Protein AF-A0A1R3KL26-F1 (afdb_monomer_lite)

Structure (mmCIF, N/CA/C/O backbone):
data_AF-A0A1R3KL26-F1
#
_entry.id   AF-A0A1R3KL26-F1
#
loop_
_atom_site.group_PDB
_atom_site.id
_atom_site.type_symbol
_atom_site.label_atom_id
_atom_site.label_alt_id
_atom_site.label_comp_id
_atom_site.label_asym_id
_atom_site.label_entity_id
_atom_site.label_seq_id
_atom_site.pdbx_PDB_ins_code
_atom_site.Cartn_x
_atom_site.Cartn_y
_atom_site.Cartn_z
_atom_site.occupancy
_atom_site.B_iso_or_equiv
_atom_site.auth_seq_id
_atom_site.auth_comp_id
_atom_site.auth_asym_id
_atom_site.auth_atom_id
_atom_site.pdbx_PDB_model_num
ATOM 1 N N . MET A 1 1 ? 1.449 -3.824 86.400 1.00 36.69 1 MET A N 1
ATOM 2 C CA . MET A 1 1 ? 0.111 -4.454 86.351 1.00 36.69 1 MET A CA 1
ATOM 3 C C . MET A 1 1 ? -0.571 -4.017 85.061 1.00 36.69 1 MET A C 1
ATOM 5 O O . MET A 1 1 ? -0.574 -2.822 84.817 1.00 36.69 1 MET A O 1
ATOM 9 N N . SER A 1 2 ? -1.004 -5.006 84.262 1.00 35.50 2 SER A N 1
ATOM 10 C CA . SER A 1 2 ? -1.968 -5.050 83.129 1.00 35.50 2 SER A CA 1
ATOM 11 C C . SER A 1 2 ? -2.213 -3.788 82.277 1.00 35.50 2 SER A C 1
ATOM 13 O O . SER A 1 2 ? -2.574 -2.755 82.816 1.00 35.50 2 SER A O 1
ATOM 15 N N . SER A 1 3 ? -1.964 -3.771 80.957 1.00 36.00 3 SER A N 1
ATOM 16 C CA . SER A 1 3 ? -2.607 -4.491 79.820 1.00 36.00 3 SER A CA 1
ATOM 17 C C . SER A 1 3 ? -3.996 -3.959 79.420 1.00 36.00 3 SER A C 1
ATOM 19 O O . SER A 1 3 ? -4.916 -4.082 80.222 1.00 36.00 3 SER A O 1
ATOM 21 N N . SER A 1 4 ? -4.123 -3.413 78.193 1.00 34.94 4 SER A N 1
ATOM 22 C CA . SER A 1 4 ? -5.159 -3.683 77.152 1.00 34.94 4 SER A CA 1
ATOM 23 C C . SER A 1 4 ? -5.035 -2.622 76.024 1.00 34.94 4 SER A C 1
ATOM 25 O O . SER A 1 4 ? -5.089 -1.435 76.322 1.00 34.94 4 SER A O 1
ATOM 27 N N . HIS A 1 5 ? -4.574 -2.925 74.802 1.00 36.50 5 HIS A N 1
ATOM 28 C CA . HIS A 1 5 ? -5.259 -3.516 73.629 1.00 36.50 5 HIS A CA 1
ATOM 29 C C . HIS A 1 5 ? -6.211 -2.556 72.873 1.00 36.50 5 HIS A C 1
ATOM 31 O O . HIS A 1 5 ? -7.205 -2.100 73.431 1.00 36.50 5 HIS A O 1
ATOM 37 N N . GLY A 1 6 ? -5.905 -2.291 71.591 1.00 32.09 6 GLY A N 1
ATOM 38 C CA . GLY A 1 6 ? -6.728 -1.527 70.639 1.00 32.09 6 GLY A CA 1
ATOM 39 C C . GLY A 1 6 ? -5.970 -1.180 69.344 1.00 32.09 6 GLY A C 1
ATOM 40 O O . GLY A 1 6 ? -5.134 -0.283 69.349 1.00 32.09 6 GLY A O 1
ATOM 41 N N . ASP A 1 7 ? -6.251 -1.934 68.279 1.00 38.25 7 ASP A N 1
ATOM 42 C CA . ASP A 1 7 ? -5.682 -1.929 66.914 1.00 38.25 7 ASP A CA 1
ATOM 43 C C . ASP A 1 7 ? -6.032 -0.692 66.031 1.00 38.25 7 ASP A C 1
ATOM 45 O O . ASP A 1 7 ? -6.830 0.151 66.446 1.00 38.25 7 ASP A O 1
ATOM 49 N N . PRO A 1 8 ? -5.446 -0.553 64.813 1.00 39.62 8 PRO A N 1
ATOM 50 C CA . PRO A 1 8 ? -5.468 0.670 64.002 1.00 39.62 8 PRO A CA 1
ATOM 51 C C . PRO A 1 8 ? -6.640 0.745 63.003 1.00 39.62 8 PRO A C 1
ATOM 53 O O . PRO A 1 8 ? -6.952 -0.227 62.320 1.00 39.62 8 PRO A O 1
ATOM 56 N N . GLU A 1 9 ? -7.224 1.933 62.809 1.00 35.47 9 GLU A N 1
ATOM 57 C CA . GLU A 1 9 ? -8.129 2.202 61.679 1.00 35.47 9 GLU A CA 1
ATOM 58 C C . GLU A 1 9 ? -7.349 2.680 60.441 1.00 35.47 9 GLU A C 1
ATOM 60 O O . GLU A 1 9 ? -6.893 3.823 60.354 1.00 35.47 9 GLU A O 1
ATOM 65 N N . GLN A 1 10 ? -7.215 1.796 59.446 1.00 35.34 10 GLN A N 1
ATOM 66 C CA . GLN A 1 10 ? -6.838 2.165 58.082 1.00 35.34 10 GLN A CA 1
ATOM 67 C C . GLN A 1 10 ? -8.027 2.809 57.357 1.00 35.34 10 GLN A C 1
ATOM 69 O O . GLN A 1 10 ? -8.985 2.140 56.974 1.00 35.34 10 GLN A O 1
ATOM 74 N N . GLY A 1 11 ? -7.920 4.112 57.092 1.00 33.53 11 GLY A N 1
ATOM 75 C CA . GLY A 1 11 ? -8.817 4.844 56.202 1.00 33.53 11 GLY A CA 1
ATOM 76 C C . GLY A 1 11 ? -8.717 4.342 54.759 1.00 33.53 11 GLY A C 1
ATOM 77 O O . GLY A 1 11 ? -7.722 4.547 54.062 1.00 33.53 11 GLY A O 1
ATOM 78 N N . GLN A 1 12 ? -9.780 3.683 54.312 1.00 34.38 12 GLN A N 1
ATOM 79 C CA . GLN A 1 12 ? -9.939 3.079 52.998 1.00 34.38 12 GLN A CA 1
ATOM 80 C C . GLN A 1 12 ? -10.061 4.146 51.897 1.00 34.38 12 GLN A C 1
ATOM 82 O O . GLN A 1 12 ? -11.119 4.731 51.659 1.00 34.38 12 GLN A O 1
ATOM 87 N N . GLY A 1 13 ? -8.954 4.386 51.190 1.00 34.81 13 GLY A N 1
ATOM 88 C CA . GLY A 1 13 ? -8.908 5.202 49.980 1.00 34.81 13 GLY A CA 1
ATOM 89 C C . GLY A 1 13 ? -9.760 4.592 48.866 1.00 34.81 13 GLY A C 1
ATOM 90 O O . GLY A 1 13 ? -9.362 3.638 48.195 1.00 34.81 13 GLY A O 1
ATOM 91 N N . ARG A 1 14 ? -10.944 5.166 48.649 1.00 35.56 14 ARG A N 1
ATOM 92 C CA . ARG A 1 14 ? -11.833 4.866 47.524 1.00 35.56 14 ARG A CA 1
ATOM 93 C C . ARG A 1 14 ? -11.127 5.227 46.211 1.00 35.56 14 ARG A C 1
ATOM 95 O O . ARG A 1 14 ? -11.109 6.391 45.822 1.00 35.56 14 ARG A O 1
ATOM 102 N N . ARG A 1 15 ? -10.548 4.242 45.511 1.00 41.47 15 ARG A N 1
ATOM 103 C CA . ARG A 1 15 ? -10.104 4.419 44.117 1.00 41.47 15 ARG A CA 1
ATOM 104 C C . ARG A 1 15 ? -11.334 4.659 43.248 1.00 41.47 15 ARG A C 1
ATOM 106 O O . ARG A 1 15 ? -12.034 3.726 42.866 1.00 41.47 15 ARG A O 1
ATOM 113 N N . THR A 1 16 ? -11.599 5.920 42.947 1.00 40.28 16 THR A N 1
ATOM 114 C CA . THR A 1 16 ? -12.459 6.302 41.832 1.00 40.28 16 THR A CA 1
ATOM 115 C C . THR A 1 16 ? -11.840 5.784 40.526 1.00 40.28 16 THR A C 1
ATOM 117 O O . THR A 1 16 ? -10.613 5.798 40.378 1.00 40.28 16 THR A O 1
ATOM 120 N N . PRO A 1 17 ? -12.648 5.291 39.570 1.00 43.50 17 PRO A N 1
ATOM 121 C CA . PRO A 1 17 ? -12.138 4.896 38.267 1.00 43.50 17 PRO A CA 1
ATOM 122 C C . PRO A 1 17 ? -11.522 6.133 37.613 1.00 43.50 17 PRO A C 1
ATOM 124 O O . PRO A 1 17 ? -12.161 7.181 37.494 1.00 43.50 17 PRO A O 1
ATOM 127 N N . LYS A 1 18 ? -10.242 6.021 37.254 1.00 41.16 18 LYS A N 1
ATOM 128 C CA . LYS A 1 18 ? -9.447 7.069 36.616 1.00 41.16 18 LYS A CA 1
ATOM 129 C C . LYS A 1 18 ? -10.148 7.450 35.306 1.00 41.16 18 LYS A C 1
ATOM 131 O O . LYS A 1 18 ? -10.035 6.725 34.323 1.00 41.16 18 LYS A O 1
ATOM 136 N N . LYS A 1 19 ? -10.922 8.545 35.305 1.00 50.56 19 LYS A N 1
ATOM 137 C CA . LYS A 1 19 ? -11.484 9.124 34.079 1.00 50.56 19 LYS A CA 1
ATOM 138 C C . LYS A 1 19 ? -10.297 9.435 33.172 1.00 50.56 19 LYS A C 1
ATOM 140 O O . LYS A 1 19 ? -9.462 10.262 33.532 1.00 50.56 19 LYS A O 1
ATOM 145 N N . ILE A 1 20 ? -10.179 8.722 32.055 1.00 58.53 20 ILE A N 1
ATOM 146 C CA . ILE A 1 20 ? -9.216 9.057 31.004 1.00 58.53 20 ILE A CA 1
ATOM 147 C C . ILE A 1 20 ? -9.524 10.518 30.634 1.00 58.53 20 ILE A C 1
ATOM 149 O O . ILE A 1 20 ? -10.681 10.795 30.304 1.00 58.53 20 ILE A O 1
ATOM 153 N N . PRO A 1 21 ? -8.579 11.467 30.780 1.00 63.16 21 PRO A N 1
ATOM 154 C CA . PRO A 1 21 ? -8.862 12.873 30.527 1.00 63.16 21 PRO A CA 1
ATOM 155 C C . PRO A 1 21 ? -9.357 13.019 29.088 1.00 63.16 21 PRO A C 1
ATOM 157 O O . PRO A 1 21 ? -8.728 12.513 28.160 1.00 63.16 21 PRO A O 1
ATOM 160 N N . LEU A 1 22 ? -10.507 13.666 28.905 1.00 58.78 22 LEU A N 1
ATOM 161 C CA . LEU A 1 22 ? -11.143 13.869 27.600 1.00 58.78 22 LEU A CA 1
ATOM 162 C C . LEU A 1 22 ? -10.178 14.535 26.594 1.00 58.78 22 LEU A C 1
ATOM 164 O O . LEU A 1 22 ? -10.216 14.230 25.402 1.00 58.78 22 LEU A O 1
ATOM 168 N N . ASP A 1 23 ? -9.247 15.349 27.101 1.00 60.41 23 ASP A N 1
ATOM 169 C CA . ASP A 1 23 ? -8.149 15.956 26.345 1.00 60.41 23 ASP A CA 1
ATOM 170 C C . ASP A 1 23 ? -7.165 14.921 25.782 1.00 60.41 23 ASP A C 1
ATOM 172 O O . ASP A 1 23 ? -6.791 15.005 24.616 1.00 60.41 23 ASP A O 1
ATOM 176 N N . SER A 1 24 ? -6.830 13.870 26.536 1.00 68.62 24 SER A N 1
ATOM 177 C CA . SER A 1 24 ? -5.959 12.787 26.058 1.00 68.62 24 SER A CA 1
ATOM 178 C C . SER A 1 24 ? -6.609 11.983 24.927 1.00 68.62 24 SER A C 1
ATOM 180 O O . SER A 1 24 ? -5.930 11.566 23.993 1.00 68.62 24 SER A O 1
ATOM 182 N N . ILE A 1 25 ? -7.933 11.783 24.964 1.00 70.31 25 ILE A N 1
ATOM 183 C CA . ILE A 1 25 ? -8.669 11.108 23.879 1.00 70.31 25 ILE A CA 1
ATOM 184 C C . ILE A 1 25 ? -8.703 11.993 22.633 1.00 70.31 25 ILE A C 1
ATOM 186 O O . ILE A 1 25 ? -8.478 11.501 21.528 1.00 70.31 25 ILE A O 1
ATOM 190 N N . LYS A 1 26 ? -8.944 13.296 22.804 1.00 66.69 26 LYS A N 1
ATOM 191 C CA . LYS A 1 26 ? -8.949 14.278 21.717 1.00 66.69 26 LYS A CA 1
ATOM 192 C C . LYS A 1 26 ? -7.581 14.372 21.031 1.00 66.69 26 LYS A C 1
ATOM 194 O O . LYS A 1 26 ? -7.530 14.331 19.804 1.00 66.69 26 LYS A O 1
ATOM 199 N N . GLU A 1 27 ? -6.491 14.393 21.795 1.00 74.25 27 GLU A N 1
ATOM 200 C CA . GLU A 1 27 ? -5.117 14.390 21.274 1.00 74.25 27 GLU A CA 1
ATOM 201 C C . GLU A 1 27 ? -4.782 13.105 20.507 1.00 74.25 27 GLU A C 1
ATOM 203 O O . GLU A 1 27 ? -4.244 13.165 19.401 1.00 74.25 27 GLU A O 1
ATOM 208 N N . ILE A 1 28 ? -5.154 11.934 21.036 1.00 70.38 28 ILE A N 1
ATOM 209 C CA . ILE A 1 28 ? -4.998 10.653 20.327 1.00 70.38 28 ILE A CA 1
ATOM 210 C C . ILE A 1 28 ? -5.819 10.660 19.029 1.00 70.38 28 ILE A C 1
ATOM 212 O O . ILE A 1 28 ? -5.364 10.180 17.986 1.00 70.38 28 ILE A O 1
ATOM 216 N N . TYR A 1 29 ? -7.030 11.222 19.070 1.00 63.38 29 TYR A N 1
ATOM 217 C CA . TYR A 1 29 ? -7.911 11.287 17.913 1.00 63.38 29 TYR A CA 1
ATOM 218 C C . TYR A 1 29 ? -7.343 12.189 16.817 1.00 63.38 29 TYR A C 1
ATOM 220 O O . TYR A 1 29 ? -7.331 11.755 15.663 1.00 63.38 29 TYR A O 1
ATOM 228 N N . GLN A 1 30 ? -6.841 13.375 17.181 1.00 68.44 30 GLN A N 1
ATOM 229 C CA . GLN A 1 30 ? -6.178 14.322 16.280 1.00 68.44 30 GLN A CA 1
ATOM 230 C C . GLN A 1 30 ? -4.905 13.726 15.689 1.00 68.44 30 GLN A C 1
ATOM 232 O O . GLN A 1 30 ? -4.785 13.672 14.471 1.00 68.44 30 GLN A O 1
ATOM 237 N N . LYS A 1 31 ? -4.032 13.144 16.516 1.00 75.88 31 LYS A N 1
ATOM 238 C CA . LYS A 1 31 ? -2.776 12.546 16.049 1.00 75.88 31 LYS A CA 1
ATOM 239 C C . LYS A 1 31 ? -2.994 11.433 15.025 1.00 75.88 31 LYS A C 1
ATOM 241 O O . LYS A 1 31 ? -2.300 11.371 14.018 1.00 75.88 31 LYS A O 1
ATOM 246 N N . ALA A 1 32 ? -3.990 10.578 15.242 1.00 63.50 32 ALA A N 1
ATOM 247 C CA . ALA A 1 32 ? -4.340 9.539 14.276 1.00 63.50 32 ALA A CA 1
ATOM 248 C C . ALA A 1 32 ? -5.108 10.073 13.047 1.00 63.50 32 ALA A C 1
ATOM 250 O O . ALA A 1 32 ? -5.189 9.381 12.037 1.00 63.50 32 ALA A O 1
ATOM 251 N N . LEU A 1 33 ? -5.719 11.261 13.120 1.00 59.53 33 LEU A N 1
ATOM 252 C CA . LEU A 1 33 ? -6.315 11.923 11.955 1.00 59.53 33 LEU A CA 1
ATOM 253 C C . LEU A 1 33 ? -5.223 12.559 11.080 1.00 59.53 33 LEU A C 1
ATOM 255 O O . LEU A 1 33 ? -5.259 12.398 9.862 1.00 59.53 33 LEU A O 1
ATOM 259 N N . ASP A 1 34 ? -4.249 13.215 11.711 1.00 70.75 34 ASP A N 1
ATOM 260 C CA . ASP A 1 34 ? -3.099 13.844 11.059 1.00 70.75 34 ASP A CA 1
ATOM 261 C C . ASP A 1 34 ? -2.236 12.810 10.336 1.00 70.75 34 ASP A C 1
ATOM 263 O O . ASP A 1 34 ? -1.912 12.992 9.163 1.00 70.75 34 ASP A O 1
ATOM 267 N N . ASP A 1 35 ? -1.952 11.677 10.985 1.00 72.44 35 ASP A N 1
ATOM 268 C CA . ASP A 1 35 ? -1.193 10.579 10.376 1.00 72.44 35 ASP A CA 1
ATOM 269 C C . ASP A 1 35 ? -1.896 10.040 9.116 1.00 72.44 35 ASP A C 1
ATOM 271 O O . ASP A 1 35 ? -1.283 9.808 8.075 1.00 72.44 35 ASP A O 1
ATOM 275 N N . LEU A 1 36 ? -3.228 9.961 9.149 1.00 64.25 36 LEU A N 1
ATOM 276 C CA . LEU A 1 36 ? -4.018 9.494 8.017 1.00 64.25 36 LEU A CA 1
ATOM 277 C C . LEU A 1 36 ? -4.093 10.507 6.865 1.00 64.25 36 LEU A C 1
ATOM 279 O O . LEU A 1 36 ? -4.073 10.122 5.694 1.00 64.25 36 LEU A O 1
ATOM 283 N N . VAL A 1 37 ? -4.225 11.803 7.160 1.00 66.56 37 VAL A N 1
ATOM 284 C CA . VAL A 1 37 ? -4.210 12.863 6.134 1.00 66.56 37 VAL A CA 1
ATOM 285 C C . VAL A 1 37 ? -2.831 12.946 5.476 1.00 66.56 37 VAL A C 1
ATOM 287 O O . VAL A 1 37 ? -2.748 13.096 4.254 1.00 66.56 37 VAL A O 1
ATOM 290 N N . ASN A 1 38 ? -1.768 12.752 6.255 1.00 75.19 38 ASN A N 1
ATOM 291 C CA . ASN A 1 38 ? -0.395 12.713 5.772 1.00 75.19 38 ASN A CA 1
ATOM 292 C C . ASN A 1 38 ? -0.152 11.538 4.806 1.00 75.19 38 ASN A C 1
ATOM 294 O O . ASN A 1 38 ? 0.345 11.747 3.701 1.00 75.19 38 ASN A O 1
ATOM 298 N N . VAL A 1 39 ? -0.590 10.320 5.151 1.00 71.94 39 VAL A N 1
ATOM 299 C CA . VAL A 1 39 ? -0.424 9.137 4.281 1.00 71.94 39 VAL A CA 1
ATOM 300 C C . VAL A 1 39 ? -1.221 9.262 2.979 1.00 71.94 39 VAL A C 1
ATOM 302 O O . VAL A 1 39 ? -0.698 8.959 1.909 1.00 71.94 39 VAL A O 1
ATOM 305 N N . ASN A 1 40 ? -2.457 9.772 3.028 1.00 74.56 40 ASN A N 1
ATOM 306 C CA . ASN A 1 40 ? -3.261 9.980 1.815 1.00 74.56 40 ASN A CA 1
ATOM 307 C C . ASN A 1 40 ? -2.647 11.023 0.873 1.00 74.56 40 ASN A C 1
ATOM 309 O O . ASN A 1 40 ? -2.688 10.865 -0.348 1.00 74.56 40 ASN A O 1
ATOM 313 N N . SER A 1 41 ? -2.062 12.080 1.435 1.00 81.31 41 SER A N 1
ATOM 314 C CA . SER A 1 41 ? -1.417 13.141 0.658 1.00 81.31 41 SER A CA 1
ATOM 315 C C . SER A 1 41 ? -0.106 12.664 0.035 1.00 81.31 41 SER A C 1
ATOM 317 O O . SER A 1 41 ? 0.123 12.906 -1.147 1.00 81.31 41 SER A O 1
ATOM 319 N N . LEU A 1 42 ? 0.717 11.920 0.787 1.00 81.88 42 LEU A N 1
ATOM 320 C CA . LEU A 1 42 ? 1.943 11.296 0.276 1.00 81.88 42 LEU A CA 1
ATOM 321 C C . LEU A 1 42 ? 1.642 10.352 -0.884 1.00 81.88 42 LEU A C 1
ATOM 323 O O . LEU A 1 42 ? 2.334 10.340 -1.897 1.00 81.88 42 LEU A O 1
ATOM 327 N N . PHE A 1 43 ? 0.588 9.565 -0.735 1.00 79.56 43 PHE A N 1
ATOM 328 C CA . PHE A 1 43 ? 0.214 8.600 -1.738 1.00 79.56 43 PHE A CA 1
ATOM 329 C C . PHE A 1 43 ? -0.396 9.276 -2.989 1.00 79.56 43 PHE A C 1
ATOM 331 O O . PHE A 1 43 ? -0.074 8.903 -4.113 1.00 79.56 43 PHE A O 1
ATOM 338 N N . THR A 1 44 ? -1.157 10.364 -2.823 1.00 81.38 44 THR A N 1
ATOM 339 C CA . THR A 1 44 ? -1.581 11.226 -3.945 1.00 81.38 44 THR A CA 1
ATOM 340 C C . THR A 1 44 ? -0.380 11.852 -4.664 1.00 81.38 44 THR A C 1
ATOM 342 O O . THR A 1 44 ? -0.345 11.900 -5.890 1.00 81.38 44 THR A O 1
ATOM 345 N N . LEU A 1 45 ? 0.629 12.310 -3.918 1.00 85.31 45 LEU A N 1
ATOM 346 C CA . LEU A 1 45 ? 1.869 12.836 -4.487 1.00 85.31 45 LEU A CA 1
ATOM 347 C C . LEU A 1 45 ? 2.607 11.764 -5.294 1.00 85.31 45 LEU A C 1
ATOM 349 O O . LEU A 1 45 ? 3.040 12.050 -6.406 1.00 85.31 45 LEU A O 1
ATOM 353 N N . ALA A 1 46 ? 2.718 10.545 -4.758 1.00 83.31 46 ALA A N 1
ATOM 354 C CA . ALA A 1 46 ? 3.322 9.421 -5.465 1.00 83.31 46 ALA A CA 1
ATOM 355 C C . ALA A 1 46 ? 2.627 9.184 -6.812 1.00 83.31 46 ALA A C 1
ATOM 357 O O . ALA A 1 46 ? 3.329 9.102 -7.812 1.00 83.31 46 ALA A O 1
ATOM 358 N N . VAL A 1 47 ? 1.285 9.229 -6.839 1.00 85.44 47 VAL A N 1
ATOM 359 C CA . VAL A 1 47 ? 0.479 9.131 -8.069 1.00 85.44 47 VAL A CA 1
ATOM 360 C C . VAL A 1 47 ? 0.847 10.198 -9.098 1.00 85.44 47 VAL A C 1
ATOM 362 O O . VAL A 1 47 ? 1.057 9.920 -10.273 1.00 85.44 47 VAL A O 1
ATOM 365 N N . PHE A 1 48 ? 0.922 11.462 -8.684 1.00 85.19 48 PHE A N 1
ATOM 366 C CA . PHE A 1 48 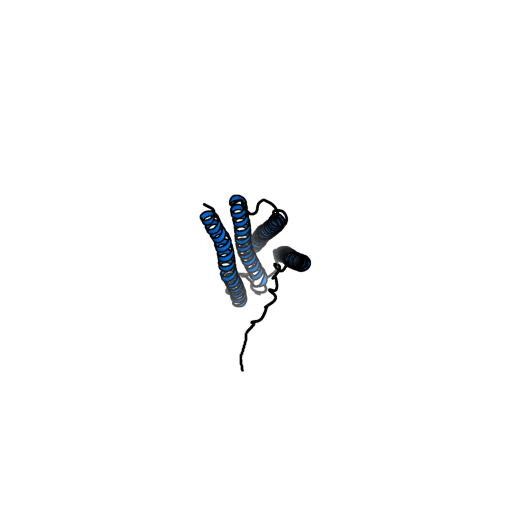? 1.291 12.530 -9.615 1.00 85.19 48 PHE A CA 1
ATOM 367 C C . PHE A 1 48 ? 2.725 12.381 -10.126 1.00 85.19 48 PHE A C 1
ATOM 369 O O . PHE A 1 48 ? 3.001 12.681 -11.291 1.00 85.19 48 PHE A O 1
ATOM 376 N N . VAL A 1 49 ? 3.630 11.905 -9.271 1.00 85.69 49 VAL A N 1
ATOM 377 C CA . VAL A 1 49 ? 5.017 11.644 -9.647 1.00 85.69 49 VAL A CA 1
ATOM 378 C C . VAL A 1 49 ? 5.100 10.495 -10.654 1.00 85.69 49 VAL A C 1
ATOM 380 O O . VAL A 1 49 ? 5.726 10.698 -11.693 1.00 85.69 49 VAL A O 1
ATOM 383 N N . GLY A 1 50 ? 4.460 9.341 -10.451 1.00 80.56 50 GLY A N 1
ATOM 384 C CA . GLY A 1 50 ? 4.523 8.249 -11.431 1.00 80.56 50 GLY A CA 1
ATOM 385 C C . GLY A 1 50 ? 3.831 8.596 -12.750 1.00 80.56 50 GLY A C 1
ATOM 386 O O . GLY A 1 50 ? 4.414 8.358 -13.810 1.00 80.56 50 GLY A O 1
ATOM 387 N N . LEU A 1 51 ? 2.710 9.329 -12.724 1.00 84.06 51 LEU A N 1
ATOM 388 C CA . LEU A 1 51 ? 2.079 9.853 -13.943 1.00 84.06 51 LEU A CA 1
ATOM 389 C C . LEU A 1 51 ? 3.014 10.795 -14.717 1.00 84.06 51 LEU A C 1
ATOM 391 O O . LEU A 1 51 ? 3.047 10.766 -15.948 1.00 84.06 51 LEU A O 1
ATOM 395 N N . SER A 1 52 ? 3.808 11.614 -14.017 1.00 85.19 52 SER A N 1
ATOM 396 C CA . SER A 1 52 ? 4.804 12.485 -14.655 1.00 85.19 52 SER A CA 1
ATOM 397 C C . SER A 1 52 ? 5.964 11.705 -15.291 1.00 85.19 52 SER A C 1
ATOM 399 O O . SER A 1 52 ? 6.557 12.168 -16.269 1.00 85.19 52 SER A O 1
ATOM 401 N N . LEU A 1 53 ? 6.257 10.509 -14.766 1.00 80.75 53 LEU A N 1
ATOM 402 C CA . LEU A 1 53 ? 7.315 9.609 -15.227 1.00 80.75 53 LEU A CA 1
ATOM 403 C C . LEU A 1 53 ? 6.860 8.676 -16.358 1.00 80.75 53 LEU A C 1
ATOM 405 O O . LEU A 1 53 ? 7.709 8.161 -17.080 1.00 80.75 53 LEU A O 1
ATOM 409 N N . ALA A 1 54 ? 5.553 8.524 -16.592 1.00 77.19 54 ALA A N 1
ATOM 410 C CA . ALA A 1 54 ? 4.978 7.743 -17.694 1.00 77.19 54 ALA A CA 1
ATOM 411 C C . ALA A 1 54 ? 5.190 8.363 -19.099 1.00 77.19 54 ALA A C 1
ATOM 413 O O . ALA A 1 54 ? 4.550 7.958 -20.075 1.00 77.19 54 ALA A O 1
ATOM 414 N N . ARG A 1 55 ? 6.071 9.366 -19.230 1.00 68.56 55 ARG A N 1
ATOM 415 C CA . ARG A 1 55 ? 6.334 10.068 -20.489 1.00 68.56 55 ARG A CA 1
ATOM 416 C C . ARG A 1 55 ? 7.004 9.124 -21.491 1.00 68.56 55 ARG A C 1
ATOM 418 O O . ARG A 1 55 ? 8.067 8.567 -21.244 1.00 68.56 55 ARG A O 1
ATOM 425 N N . THR A 1 56 ? 6.364 8.947 -22.640 1.00 58.88 56 THR A N 1
ATOM 426 C CA . THR A 1 56 ? 6.840 8.046 -23.695 1.00 58.88 56 THR A CA 1
ATOM 427 C C . THR A 1 56 ? 7.983 8.692 -24.485 1.00 58.88 56 THR A C 1
ATOM 429 O O . THR A 1 56 ? 7.879 9.858 -24.860 1.00 58.88 56 THR A O 1
ATOM 432 N N . GLY A 1 57 ? 9.049 7.936 -24.774 1.00 58.53 57 GLY A N 1
ATOM 433 C CA . GLY A 1 57 ? 10.123 8.354 -25.689 1.00 58.53 57 GLY A CA 1
ATOM 434 C C . GLY A 1 57 ? 11.369 8.980 -25.048 1.00 58.53 57 GLY A C 1
ATOM 435 O O . GLY A 1 57 ? 12.226 9.470 -25.781 1.00 58.53 57 GLY A O 1
ATOM 436 N N . GLU A 1 58 ? 11.504 8.967 -23.718 1.00 59.62 58 GLU A N 1
ATOM 437 C CA . GLU A 1 58 ? 12.798 9.246 -23.078 1.00 59.62 58 GLU A CA 1
ATOM 438 C C . GLU A 1 58 ? 13.718 8.022 -23.191 1.00 59.62 58 GLU A C 1
ATOM 440 O O . GLU A 1 58 ? 13.273 6.895 -22.975 1.00 59.62 58 GLU A O 1
ATOM 445 N N . ARG A 1 59 ? 14.995 8.245 -23.538 1.00 61.22 59 ARG A N 1
ATOM 446 C CA . ARG A 1 59 ? 16.007 7.178 -23.553 1.00 61.22 59 ARG A CA 1
ATOM 447 C C . ARG A 1 59 ? 16.273 6.704 -22.130 1.00 61.22 59 ARG A C 1
ATOM 449 O O . ARG A 1 59 ? 16.391 7.529 -21.219 1.00 61.22 59 ARG A O 1
ATOM 456 N N . SER A 1 60 ? 16.407 5.396 -21.962 1.00 64.69 60 SER A N 1
ATOM 457 C CA . SER A 1 60 ? 16.855 4.806 -20.708 1.00 64.69 60 SER A CA 1
ATOM 458 C C . SER A 1 60 ? 18.282 5.261 -20.365 1.00 64.69 60 SER A C 1
ATOM 460 O O . SER A 1 60 ? 19.059 5.650 -21.240 1.00 64.69 60 SER A O 1
ATOM 462 N N . LEU A 1 61 ? 18.654 5.195 -19.082 1.00 60.81 61 LEU A N 1
ATOM 463 C CA . LEU A 1 61 ? 20.045 5.362 -18.638 1.00 60.81 61 LEU A CA 1
ATOM 464 C C . LEU A 1 61 ? 20.989 4.294 -19.230 1.00 60.81 61 LEU A C 1
ATOM 466 O O . LEU A 1 61 ? 22.207 4.482 -19.231 1.00 60.81 61 LEU A O 1
ATOM 470 N N . GLU A 1 62 ? 20.444 3.196 -19.755 1.00 58.34 62 GLU A N 1
ATOM 471 C CA . GLU A 1 62 ? 21.174 2.233 -20.574 1.00 58.34 62 GLU A CA 1
ATOM 472 C C . GLU A 1 62 ? 21.421 2.836 -21.972 1.00 58.34 62 GLU A C 1
ATOM 474 O O . GLU A 1 62 ? 20.492 3.022 -22.751 1.00 58.34 62 GLU A O 1
ATOM 479 N N . ASN A 1 63 ? 22.681 3.121 -22.332 1.00 61.78 63 ASN A N 1
ATOM 480 C CA . ASN A 1 63 ? 23.078 3.744 -23.616 1.00 61.78 63 ASN A CA 1
ATOM 481 C C . ASN A 1 63 ? 22.830 2.850 -24.863 1.00 61.78 63 ASN A C 1
ATOM 483 O O . ASN A 1 63 ? 23.424 3.057 -25.922 1.00 61.78 63 ASN A O 1
ATOM 487 N N . ARG A 1 64 ? 21.996 1.813 -24.735 1.00 64.19 64 ARG A N 1
ATOM 488 C CA . ARG A 1 64 ? 21.649 0.847 -25.775 1.00 64.19 64 ARG A CA 1
ATOM 489 C C . ARG A 1 64 ? 20.168 0.971 -26.112 1.00 64.19 64 ARG A C 1
ATOM 491 O O . ARG A 1 64 ? 19.311 0.675 -25.288 1.00 64.19 64 ARG A O 1
ATOM 498 N N . THR A 1 65 ? 19.875 1.319 -27.361 1.00 64.06 65 THR A N 1
ATOM 499 C CA . THR A 1 65 ? 18.506 1.482 -27.886 1.00 64.06 65 THR A CA 1
ATOM 500 C C . THR A 1 65 ? 17.662 0.203 -27.840 1.00 64.06 65 THR A C 1
ATOM 502 O O . THR A 1 65 ? 16.441 0.264 -27.888 1.00 64.06 65 THR A O 1
ATOM 505 N N . GLU A 1 66 ? 18.297 -0.967 -27.742 1.00 64.94 66 GLU A N 1
ATOM 506 C CA . GLU A 1 66 ? 17.643 -2.277 -27.573 1.00 64.94 66 GLU A CA 1
ATOM 507 C C . GLU A 1 66 ? 17.048 -2.495 -26.169 1.00 64.94 66 GLU A C 1
ATOM 509 O O . GLU A 1 66 ? 16.239 -3.402 -25.976 1.00 64.94 66 GLU A O 1
ATOM 514 N N . CYS A 1 67 ? 17.415 -1.654 -25.198 1.00 67.94 67 CYS A N 1
ATOM 515 C CA . CYS A 1 67 ? 17.016 -1.788 -23.795 1.00 67.94 67 CYS A CA 1
ATOM 516 C C . CYS A 1 67 ? 16.126 -0.641 -23.302 1.00 67.94 67 CYS A C 1
ATOM 518 O O . CYS A 1 67 ? 15.829 -0.555 -22.105 1.00 67.94 67 CYS A O 1
ATOM 520 N N . ASP A 1 68 ? 15.665 0.200 -24.230 1.00 67.31 68 ASP A N 1
ATOM 521 C CA . ASP A 1 68 ? 14.661 1.219 -23.964 1.00 67.31 68 ASP A CA 1
ATOM 522 C C . ASP A 1 68 ? 13.324 0.570 -23.579 1.00 67.31 68 ASP A C 1
ATOM 524 O O . ASP A 1 68 ? 12.885 -0.436 -24.146 1.00 67.31 68 ASP A O 1
ATOM 528 N N . ALA A 1 69 ? 12.664 1.150 -22.577 1.00 67.75 69 ALA A N 1
ATOM 529 C CA . ALA A 1 69 ? 11.403 0.629 -22.081 1.00 67.75 69 ALA A CA 1
ATOM 530 C C . ALA A 1 69 ? 10.308 0.733 -23.148 1.00 67.75 69 ALA A C 1
ATOM 532 O O . ALA A 1 69 ? 10.020 1.797 -23.700 1.00 67.75 69 ALA A O 1
ATOM 533 N N . THR A 1 70 ? 9.654 -0.397 -23.410 1.00 71.94 70 THR A N 1
ATOM 534 C CA . THR A 1 70 ? 8.529 -0.460 -24.346 1.00 71.94 70 THR A CA 1
ATOM 535 C C . THR A 1 70 ? 7.347 0.361 -23.797 1.00 71.94 70 THR A C 1
ATOM 537 O O . THR A 1 70 ? 7.086 0.319 -22.593 1.00 71.94 70 THR A O 1
ATOM 540 N N . PRO A 1 71 ? 6.547 1.045 -24.641 1.00 76.25 71 PRO A N 1
ATOM 541 C CA . PRO A 1 71 ? 5.372 1.822 -24.211 1.00 76.25 71 PRO A CA 1
ATOM 542 C C . PRO A 1 71 ? 4.310 1.031 -23.421 1.00 76.25 71 PRO A C 1
ATOM 544 O O . PRO A 1 71 ? 3.394 1.625 -22.855 1.00 76.25 71 PRO A O 1
ATOM 547 N N . ILE A 1 72 ? 4.411 -0.301 -23.372 1.00 79.75 72 ILE A N 1
ATOM 548 C CA . ILE A 1 72 ? 3.561 -1.176 -22.555 1.00 79.75 72 ILE A CA 1
ATOM 549 C C . ILE A 1 72 ? 3.756 -0.886 -21.058 1.00 79.75 72 ILE A C 1
ATOM 551 O O . ILE A 1 72 ? 2.762 -0.753 -20.346 1.00 79.75 72 ILE A O 1
ATOM 555 N N . TYR A 1 73 ? 4.998 -0.682 -20.604 1.00 83.50 73 TYR A N 1
ATOM 556 C CA . TYR A 1 73 ? 5.300 -0.399 -19.196 1.00 83.50 73 TYR A CA 1
ATOM 557 C C . TYR A 1 73 ? 4.740 0.952 -18.746 1.00 83.50 73 TYR A C 1
ATOM 559 O O . TYR A 1 73 ? 4.214 1.060 -17.648 1.00 83.50 73 TYR A O 1
ATOM 567 N N . ALA A 1 74 ? 4.749 1.968 -19.616 1.00 83.81 74 ALA A N 1
ATOM 568 C CA . ALA A 1 74 ? 4.140 3.265 -19.312 1.00 83.81 74 ALA A CA 1
ATOM 569 C C . ALA A 1 74 ? 2.611 3.172 -19.146 1.00 83.81 74 ALA A C 1
ATOM 571 O O . ALA A 1 74 ? 2.034 3.836 -18.288 1.00 83.81 74 ALA A O 1
ATOM 572 N N . LYS A 1 75 ? 1.935 2.324 -19.934 1.00 86.50 75 LYS A N 1
ATOM 573 C CA . LYS A 1 75 ? 0.491 2.082 -19.773 1.00 86.50 75 LYS A CA 1
ATOM 574 C C . LYS A 1 75 ? 0.188 1.308 -18.492 1.00 86.50 75 LYS A C 1
ATOM 576 O O . LYS A 1 75 ? -0.758 1.654 -17.789 1.00 86.50 75 LYS A O 1
ATOM 581 N N . GLN A 1 76 ? 0.976 0.273 -18.199 1.00 88.44 76 GLN A N 1
ATOM 582 C CA . GLN A 1 76 ? 0.834 -0.512 -16.972 1.00 88.44 76 GLN A CA 1
ATOM 583 C C . GLN A 1 76 ? 1.096 0.338 -15.731 1.00 88.44 76 GLN A C 1
ATOM 585 O O . GLN A 1 76 ? 0.291 0.285 -14.807 1.00 88.44 76 GLN A O 1
ATOM 590 N N . LEU A 1 77 ? 2.114 1.199 -15.769 1.00 89.75 77 LEU A N 1
ATOM 591 C CA . LEU A 1 77 ? 2.421 2.173 -14.728 1.00 89.75 77 LEU A CA 1
ATOM 592 C C . LEU A 1 77 ? 1.182 2.991 -14.344 1.00 89.75 77 LEU A C 1
ATOM 594 O O . LEU A 1 77 ? 0.758 2.947 -13.194 1.00 89.75 77 LEU A O 1
ATOM 598 N N . VAL A 1 78 ? 0.554 3.654 -15.322 1.00 90.81 78 VAL A N 1
ATOM 599 C CA . VAL A 1 78 ? -0.634 4.499 -15.098 1.00 90.81 78 VAL A CA 1
ATOM 600 C C . VAL A 1 78 ? -1.796 3.694 -14.511 1.00 90.81 78 VAL A C 1
ATOM 602 O O . VAL A 1 78 ? -2.444 4.140 -13.566 1.00 90.81 78 VAL A O 1
ATOM 605 N N . VAL A 1 79 ? -2.076 2.502 -15.049 1.00 92.00 79 VAL A N 1
ATOM 606 C CA . VAL A 1 79 ? -3.181 1.659 -14.560 1.00 92.00 79 VAL A CA 1
ATOM 607 C C . VAL A 1 79 ? -2.918 1.197 -13.128 1.00 92.00 79 VAL A C 1
ATOM 609 O O . VAL A 1 79 ? -3.789 1.340 -12.271 1.00 92.00 79 VAL A O 1
ATOM 612 N N . ASN A 1 80 ? -1.721 0.682 -12.852 1.00 90.75 80 ASN A N 1
ATOM 613 C CA . ASN A 1 80 ? -1.329 0.198 -11.531 1.00 90.75 80 ASN A CA 1
ATOM 614 C C . ASN A 1 80 ? -1.362 1.326 -10.496 1.00 90.75 80 ASN A C 1
ATOM 616 O O . ASN A 1 80 ? -1.838 1.138 -9.379 1.00 90.75 80 ASN A O 1
ATOM 620 N N . GLU A 1 81 ? -0.924 2.517 -10.882 1.00 90.75 81 GLU A N 1
ATOM 621 C CA . GLU A 1 81 ? -0.914 3.700 -10.037 1.00 90.75 81 GLU A CA 1
ATOM 622 C C . GLU A 1 81 ? -2.333 4.172 -9.687 1.00 90.75 81 GLU A C 1
ATOM 624 O O . GLU A 1 81 ? -2.661 4.308 -8.506 1.00 90.75 81 GLU A O 1
ATOM 629 N N . VAL A 1 82 ? -3.228 4.290 -10.673 1.00 92.38 82 VAL A N 1
ATOM 630 C CA . VAL A 1 82 ? -4.641 4.645 -10.441 1.00 92.38 82 VAL A CA 1
ATOM 631 C C . VAL A 1 82 ? -5.361 3.592 -9.589 1.00 92.38 82 VAL A C 1
ATOM 633 O O . VAL A 1 82 ? -6.122 3.944 -8.684 1.00 92.38 82 VAL A O 1
ATOM 636 N N . VAL A 1 83 ? -5.116 2.301 -9.835 1.00 93.06 83 VAL A N 1
ATOM 637 C CA . VAL A 1 83 ? -5.725 1.206 -9.060 1.00 93.06 83 VAL A CA 1
ATOM 638 C C . VAL A 1 83 ? -5.216 1.205 -7.624 1.00 93.06 83 VAL A C 1
ATOM 640 O O . VAL A 1 83 ? -6.027 1.164 -6.697 1.00 93.06 83 VAL A O 1
ATOM 643 N N . SER A 1 84 ? -3.898 1.325 -7.424 1.00 91.88 84 SER A N 1
ATOM 644 C CA . SER A 1 84 ? -3.325 1.474 -6.084 1.00 91.88 84 SER A CA 1
ATOM 645 C C . SER A 1 84 ? -3.976 2.650 -5.358 1.00 91.88 84 SER A C 1
ATOM 647 O O . SER A 1 84 ? -4.257 2.557 -4.161 1.00 91.88 84 SER A O 1
ATOM 649 N N . PHE A 1 85 ? -4.339 3.704 -6.102 1.00 90.12 85 PHE A N 1
ATOM 650 C CA . PHE A 1 85 ? -4.938 4.891 -5.526 1.00 90.12 85 PHE A CA 1
ATOM 651 C C . PHE A 1 85 ? -6.352 4.750 -5.051 1.00 90.12 85 PHE A C 1
ATOM 653 O O . PHE A 1 85 ? -6.656 5.115 -3.912 1.00 90.12 85 PHE A O 1
ATOM 660 N N . ALA A 1 86 ? -7.186 4.120 -5.860 1.00 92.50 86 ALA A N 1
ATOM 661 C CA . ALA A 1 86 ? -8.508 3.730 -5.417 1.00 92.50 86 ALA A CA 1
ATOM 662 C C . ALA A 1 86 ? -8.438 2.839 -4.161 1.00 92.50 86 ALA A C 1
ATOM 664 O O . ALA A 1 86 ? -9.187 3.063 -3.210 1.00 92.50 86 ALA A O 1
ATOM 665 N N . CYS A 1 87 ? -7.510 1.877 -4.114 1.00 92.19 87 CYS A N 1
ATOM 666 C CA . CYS A 1 87 ? -7.347 0.963 -2.983 1.00 92.19 87 CYS A CA 1
ATOM 667 C C . CYS A 1 87 ? -6.937 1.673 -1.680 1.00 92.19 87 CYS A C 1
ATOM 669 O O . CYS A 1 87 ? -7.563 1.454 -0.638 1.00 92.19 87 CYS A O 1
ATOM 671 N N . TYR A 1 88 ? -5.931 2.551 -1.716 1.00 90.44 88 TYR A N 1
ATOM 672 C CA . TYR A 1 88 ? -5.511 3.298 -0.526 1.00 90.44 88 TYR A CA 1
ATOM 673 C C . TYR A 1 88 ? -6.552 4.318 -0.069 1.00 90.44 88 TYR A C 1
ATOM 675 O O . TYR A 1 88 ? -6.803 4.432 1.135 1.00 90.44 88 TYR A O 1
ATOM 683 N N . LEU A 1 89 ? -7.216 5.008 -1.004 1.00 89.81 89 LEU A N 1
ATOM 684 C CA . LEU A 1 89 ? -8.338 5.879 -0.668 1.00 89.81 89 LEU A CA 1
ATOM 685 C C . LEU A 1 89 ? -9.467 5.097 -0.002 1.00 89.81 89 LEU A C 1
ATOM 687 O O . LEU A 1 89 ? -9.977 5.533 1.028 1.00 89.81 89 LEU A O 1
ATOM 691 N N . LEU A 1 90 ? -9.831 3.933 -0.546 1.00 90.56 90 LEU A N 1
ATOM 692 C CA . LEU A 1 90 ? -10.855 3.070 0.034 1.00 90.56 90 LEU A CA 1
ATOM 693 C C . LEU A 1 90 ? -10.479 2.659 1.460 1.00 90.56 90 LEU A C 1
ATOM 695 O O . LEU A 1 90 ? -11.291 2.814 2.371 1.00 90.56 90 LEU A O 1
ATOM 699 N N . SER A 1 91 ? -9.243 2.201 1.678 1.00 90.25 91 SER A N 1
ATOM 700 C CA . SER A 1 91 ? -8.761 1.829 3.010 1.00 90.25 91 SER A CA 1
ATOM 701 C C . SER A 1 91 ? -8.874 2.992 4.006 1.00 90.25 91 SER A C 1
ATOM 703 O O . SER A 1 91 ? -9.433 2.822 5.093 1.00 90.25 91 SER A O 1
ATOM 705 N N . SER A 1 92 ? -8.445 4.193 3.608 1.00 86.56 92 SER A N 1
ATOM 706 C CA . SER A 1 92 ? -8.534 5.405 4.428 1.00 86.56 92 SER A CA 1
ATOM 707 C C . SER A 1 92 ? -9.963 5.857 4.707 1.00 86.56 92 SER A C 1
ATOM 709 O O . SER A 1 92 ? -10.274 6.248 5.832 1.00 86.56 92 SER A O 1
ATOM 711 N N . LEU A 1 93 ? -10.844 5.835 3.706 1.00 88.12 93 LEU A N 1
ATOM 712 C CA . LEU A 1 93 ? -12.244 6.232 3.861 1.00 88.12 93 LEU A CA 1
ATOM 713 C C . LEU A 1 93 ? -12.979 5.274 4.798 1.00 88.12 93 LEU A C 1
ATOM 715 O O . LEU A 1 93 ? -13.678 5.728 5.704 1.00 88.12 93 LEU A O 1
ATOM 719 N N . VAL A 1 94 ? -12.759 3.967 4.641 1.00 87.88 94 VAL A N 1
ATOM 720 C CA . VAL A 1 94 ? -13.331 2.942 5.521 1.00 87.88 94 VAL A CA 1
ATOM 721 C C . VAL A 1 94 ? -12.811 3.104 6.950 1.00 87.88 94 VAL A C 1
ATOM 723 O O . VAL A 1 94 ? -13.609 3.085 7.885 1.00 87.88 94 VAL A O 1
ATOM 726 N N . ALA A 1 95 ? -11.511 3.350 7.141 1.00 83.69 95 ALA A N 1
ATOM 727 C CA . ALA A 1 95 ? -10.939 3.602 8.464 1.00 83.69 95 ALA A CA 1
ATOM 728 C C . ALA A 1 95 ? -11.514 4.869 9.128 1.00 83.69 95 ALA A C 1
ATOM 730 O O . ALA A 1 95 ? -11.856 4.843 10.312 1.00 83.69 95 ALA A O 1
ATOM 731 N N . LYS A 1 96 ? -11.679 5.969 8.376 1.00 82.44 96 LYS A N 1
ATOM 732 C CA . LYS A 1 96 ? -12.308 7.212 8.870 1.00 82.44 96 LYS A CA 1
ATOM 733 C C . LYS A 1 96 ? -13.759 6.987 9.266 1.00 82.44 96 LYS A C 1
ATOM 735 O O . LYS A 1 96 ? -14.146 7.364 10.370 1.00 82.44 96 LYS A O 1
ATOM 740 N N . ALA A 1 97 ? -14.536 6.362 8.384 1.00 82.06 97 ALA A N 1
ATOM 741 C CA . ALA A 1 97 ? -15.935 6.043 8.634 1.00 82.06 97 ALA A CA 1
ATOM 742 C C . ALA A 1 97 ? -16.075 5.170 9.884 1.00 82.06 97 ALA A C 1
ATOM 744 O O . ALA A 1 97 ? -16.890 5.466 10.751 1.00 82.06 97 ALA A O 1
ATOM 745 N N . LEU A 1 98 ? -15.212 4.161 10.032 1.00 79.81 98 LEU A N 1
ATOM 746 C CA . LEU A 1 98 ? -15.186 3.297 11.204 1.00 79.81 98 LEU A CA 1
ATOM 747 C C . LEU A 1 98 ? -14.901 4.069 12.494 1.00 79.81 98 LEU A C 1
ATOM 749 O O . LEU A 1 98 ? -15.565 3.854 13.503 1.00 79.81 98 LEU A O 1
ATOM 753 N N . LYS A 1 99 ? -13.914 4.967 12.469 1.00 72.81 99 LYS A N 1
ATOM 754 C CA . LYS A 1 99 ? -13.525 5.765 13.634 1.00 72.81 99 LYS A CA 1
ATOM 755 C C . LYS A 1 99 ? -14.671 6.680 14.082 1.00 72.81 99 LYS A C 1
ATOM 757 O O . LYS A 1 99 ? -15.005 6.693 15.261 1.00 72.81 99 LYS A O 1
ATOM 762 N N . ILE A 1 100 ? -15.326 7.350 13.131 1.00 78.31 100 ILE A N 1
ATOM 763 C CA . ILE A 1 100 ? -16.510 8.189 13.373 1.00 78.31 100 ILE A CA 1
ATOM 764 C C . ILE A 1 100 ? -17.668 7.350 13.928 1.00 78.31 100 ILE A C 1
ATOM 766 O O . ILE A 1 100 ? -18.255 7.722 14.941 1.00 78.31 100 ILE A O 1
ATOM 770 N N . HIS A 1 101 ? -17.956 6.200 13.312 1.00 71.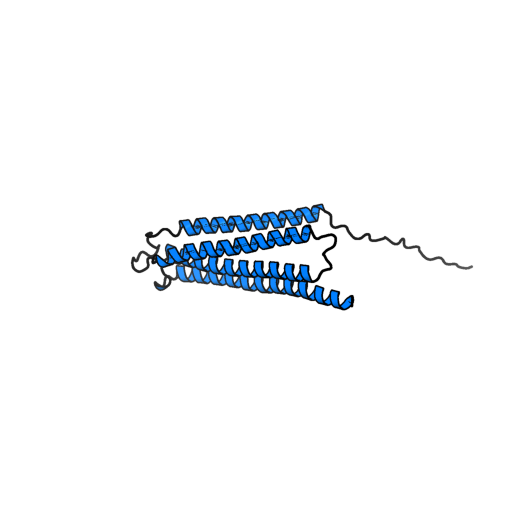06 101 HIS A N 1
ATOM 771 C CA . HIS A 1 101 ? -19.022 5.287 13.741 1.00 71.06 101 HIS A CA 1
ATOM 772 C C . HIS A 1 101 ? -18.824 4.825 15.188 1.00 71.06 101 HIS A C 1
ATOM 774 O O . HIS A 1 101 ? -19.748 4.856 15.994 1.00 71.06 101 HIS A O 1
ATOM 780 N N . VAL A 1 102 ? -17.589 4.473 15.553 1.00 70.06 102 VAL A N 1
ATOM 781 C CA . VAL A 1 102 ? -17.231 4.055 16.917 1.00 70.06 102 VAL A CA 1
ATOM 782 C C . VAL A 1 102 ? -17.337 5.203 17.922 1.00 70.06 102 VAL A C 1
ATOM 784 O O . VAL A 1 102 ? -17.749 4.971 19.056 1.00 70.06 102 VAL A O 1
ATOM 787 N N . THR A 1 103 ? -16.979 6.429 17.534 1.00 71.88 103 THR A N 1
ATOM 788 C CA . THR A 1 103 ? -17.091 7.607 18.406 1.00 71.88 103 THR A CA 1
ATOM 789 C C . THR A 1 103 ? -18.542 8.025 18.644 1.00 71.88 103 THR A C 1
ATOM 791 O O . THR A 1 103 ? -18.862 8.460 19.745 1.00 71.88 103 THR A O 1
ATOM 794 N N . ILE A 1 104 ? -19.425 7.882 17.652 1.00 69.19 104 ILE A N 1
ATOM 795 C CA . ILE A 1 104 ? -20.835 8.288 17.769 1.00 69.19 104 ILE A CA 1
ATOM 796 C C . ILE A 1 104 ? -21.683 7.224 18.493 1.00 69.19 104 ILE A C 1
ATOM 798 O O . ILE A 1 104 ? -22.532 7.584 19.302 1.00 69.19 104 ILE A O 1
ATOM 802 N N . CYS A 1 105 ? -21.432 5.924 18.297 1.00 63.72 105 CYS A N 1
ATOM 803 C CA . CYS A 1 105 ? -22.218 4.831 18.902 1.00 63.72 105 CYS A CA 1
ATOM 804 C C . CYS A 1 105 ? -21.967 4.584 20.413 1.00 63.72 105 CYS A C 1
ATOM 806 O O . CYS A 1 105 ? -22.270 3.502 20.916 1.00 63.72 105 CYS A O 1
ATOM 808 N N . GLN A 1 106 ? -21.410 5.540 21.164 1.00 57.91 106 GLN A N 1
ATOM 809 C CA . GLN A 1 106 ? -20.940 5.316 22.540 1.00 57.91 106 GLN A CA 1
ATOM 810 C C . GLN A 1 106 ? -22.017 5.106 23.623 1.00 57.91 106 GLN A C 1
ATOM 812 O O . GLN A 1 106 ? -21.617 4.806 24.746 1.00 57.91 106 GLN A O 1
ATOM 817 N N . LEU A 1 107 ? -23.327 5.229 23.360 1.00 49.00 107 LEU A N 1
ATOM 818 C CA . LEU A 1 107 ? -24.314 5.226 24.457 1.00 49.00 107 LEU A CA 1
ATOM 819 C C . LEU A 1 107 ? -25.288 4.034 24.528 1.00 49.00 107 LEU A C 1
ATOM 821 O O . LEU A 1 107 ? -25.628 3.664 25.644 1.00 49.00 107 LEU A O 1
ATOM 825 N N . GLU A 1 108 ? -25.689 3.381 23.428 1.00 50.44 108 GLU A N 1
ATOM 826 C CA . GLU A 1 108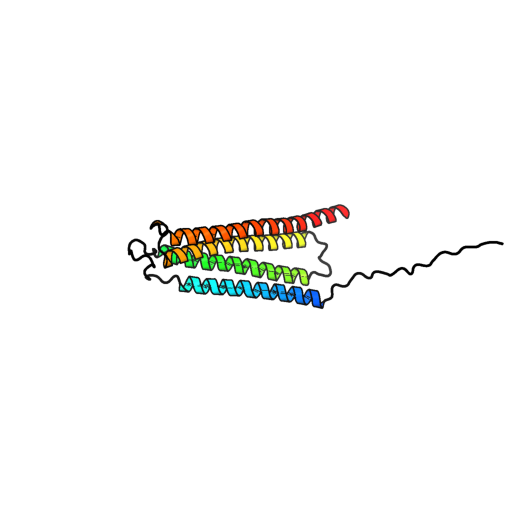 ? -26.692 2.284 23.510 1.00 50.44 108 GLU A CA 1
ATOM 827 C C . GLU A 1 108 ? -26.426 1.052 22.607 1.00 50.44 108 GLU A C 1
ATOM 829 O O . GLU A 1 108 ? -26.989 -0.012 22.849 1.00 50.44 108 GLU A O 1
ATOM 834 N N . ASP A 1 109 ? -25.506 1.119 21.633 1.00 52.66 109 ASP A N 1
ATOM 835 C CA . ASP A 1 109 ? -25.305 0.059 20.616 1.00 52.66 109 ASP A CA 1
ATOM 836 C C . ASP A 1 109 ? -24.144 -0.919 20.891 1.00 52.66 109 ASP A C 1
ATOM 838 O O . ASP A 1 109 ? -23.907 -1.852 20.116 1.00 52.66 109 ASP A O 1
ATOM 842 N N . PHE A 1 110 ? -23.390 -0.727 21.978 1.00 49.66 110 PHE A N 1
ATOM 843 C CA . PHE A 1 110 ? -22.178 -1.512 22.271 1.00 49.66 110 PHE A CA 1
ATOM 844 C C . PHE A 1 110 ? -22.452 -2.992 22.605 1.00 49.66 110 PHE A C 1
ATOM 846 O O . PHE A 1 110 ? -21.515 -3.782 22.680 1.00 49.66 110 PHE A O 1
ATOM 853 N N . LEU A 1 111 ? -23.724 -3.367 22.777 1.00 50.59 111 LEU A N 1
ATOM 854 C CA . LEU A 1 111 ? -24.169 -4.716 23.141 1.00 50.59 111 LEU A CA 1
ATOM 855 C C . LEU A 1 111 ? -24.715 -5.531 21.954 1.00 50.59 111 LEU A C 1
ATOM 857 O O . LEU A 1 111 ? -25.005 -6.713 22.112 1.00 50.59 111 LEU A O 1
ATOM 861 N N . SER A 1 112 ? -24.851 -4.956 20.749 1.00 60.47 112 SER A N 1
ATOM 862 C CA . SER A 1 112 ? -25.369 -5.712 19.599 1.00 60.47 112 SER A CA 1
ATOM 863 C C . SER A 1 112 ? -24.243 -6.356 18.784 1.00 60.47 112 SER A C 1
ATOM 865 O O . SER A 1 112 ? -23.541 -5.688 18.018 1.00 60.47 112 SER A O 1
ATOM 867 N N . THR A 1 113 ? -24.118 -7.685 18.875 1.00 60.69 113 THR A N 1
ATOM 868 C CA . THR A 1 113 ? -23.160 -8.536 18.135 1.00 60.69 113 THR A CA 1
ATOM 869 C C . THR A 1 113 ? -23.094 -8.208 16.632 1.00 60.69 113 THR A C 1
ATOM 871 O O . THR A 1 113 ? -22.029 -8.276 16.015 1.00 60.69 113 THR A O 1
ATOM 874 N N . ARG A 1 114 ? -24.211 -7.765 16.033 1.00 65.94 114 ARG A N 1
ATOM 875 C CA . ARG A 1 114 ? -24.310 -7.388 14.612 1.00 65.94 114 ARG A CA 1
ATOM 876 C C . ARG A 1 114 ? -23.419 -6.197 14.240 1.00 65.94 114 ARG A C 1
ATOM 878 O O . ARG A 1 114 ? -22.762 -6.234 13.201 1.00 65.94 114 ARG A O 1
ATOM 885 N N . ASN A 1 115 ? -23.361 -5.160 15.078 1.00 68.44 115 ASN A N 1
ATOM 886 C CA . ASN A 1 115 ? -22.548 -3.967 14.803 1.00 68.44 115 ASN A CA 1
ATOM 887 C C . ASN A 1 115 ? -21.047 -4.270 14.907 1.00 68.44 115 ASN A C 1
ATOM 889 O O . ASN A 1 115 ? -20.232 -3.660 14.214 1.00 68.44 115 ASN A O 1
ATOM 893 N N . GLN A 1 116 ? -20.675 -5.253 15.728 1.00 71.44 116 GLN A N 1
ATOM 894 C CA . GLN A 1 116 ? -19.283 -5.638 15.917 1.00 71.44 116 GLN A CA 1
ATOM 895 C C . GLN A 1 116 ? -18.746 -6.522 14.785 1.00 71.44 116 GLN A C 1
ATOM 897 O O . GLN A 1 116 ? -17.609 -6.323 14.356 1.00 71.44 116 GLN A O 1
ATOM 902 N N . VAL A 1 117 ? -19.570 -7.420 14.232 1.00 75.31 117 VAL A N 1
ATOM 903 C CA . VAL A 1 117 ? -19.236 -8.165 13.003 1.00 75.31 117 VAL A CA 1
ATOM 904 C C . VAL A 1 117 ? -19.093 -7.213 11.814 1.00 75.31 117 VAL A C 1
ATOM 906 O O . VAL A 1 117 ? -18.112 -7.303 11.077 1.00 75.31 117 VAL A O 1
ATOM 909 N N . LEU A 1 118 ? -20.007 -6.246 11.662 1.00 78.94 118 LEU A N 1
ATOM 910 C CA . LEU A 1 118 ? -19.910 -5.204 10.631 1.00 78.94 118 LEU A CA 1
ATOM 911 C C . LEU A 1 118 ? -18.630 -4.370 10.783 1.00 78.94 118 LEU A C 1
ATOM 913 O O . LEU A 1 118 ? -17.910 -4.156 9.808 1.00 78.94 118 LEU A O 1
ATOM 917 N N . ARG A 1 119 ? -18.292 -3.969 12.015 1.00 79.94 119 ARG A N 1
ATOM 918 C CA . ARG A 1 119 ? -17.040 -3.271 12.338 1.00 79.94 119 ARG A CA 1
ATOM 919 C C . ARG A 1 119 ? -15.814 -4.103 11.958 1.00 79.94 119 ARG A C 1
ATOM 921 O O . ARG A 1 119 ? -14.911 -3.578 11.313 1.00 79.94 119 ARG A O 1
ATOM 928 N N . GLY A 1 120 ? -15.788 -5.386 12.318 1.00 81.50 120 GLY A N 1
ATOM 929 C CA . GLY A 1 120 ? -14.721 -6.311 11.929 1.00 81.50 120 GLY A CA 1
ATOM 930 C C . GLY A 1 120 ? -14.588 -6.435 10.409 1.00 81.50 120 GLY A C 1
ATOM 931 O O . GLY A 1 120 ? -13.480 -6.349 9.885 1.00 81.50 120 GLY A O 1
ATOM 932 N N . GLY A 1 121 ? -15.712 -6.540 9.696 1.00 85.25 121 GLY A N 1
ATOM 933 C CA . GLY A 1 121 ? -15.757 -6.578 8.233 1.00 85.25 121 GLY A CA 1
ATOM 934 C C . GLY A 1 121 ? -15.188 -5.317 7.578 1.00 85.25 121 GLY A C 1
ATOM 935 O O . GLY A 1 121 ? -14.385 -5.420 6.653 1.00 85.25 121 GLY A O 1
ATOM 936 N N . MET A 1 122 ? -15.522 -4.131 8.094 1.00 86.31 122 MET A N 1
ATOM 937 C CA . MET A 1 122 ? -14.948 -2.863 7.624 1.00 86.31 122 MET A CA 1
ATOM 938 C C . MET A 1 122 ? -13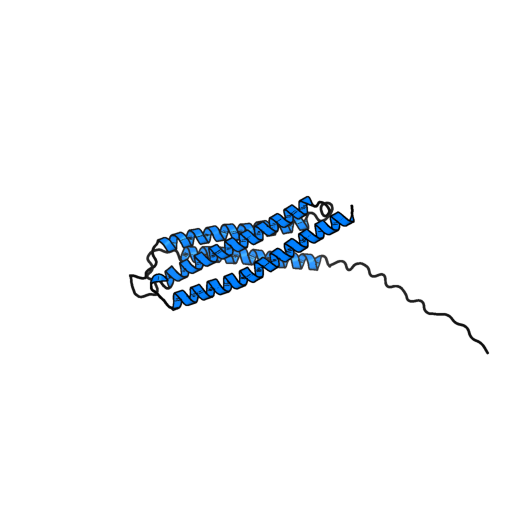.431 -2.801 7.847 1.00 86.31 122 MET A C 1
ATOM 940 O O . MET A 1 122 ? -12.697 -2.401 6.944 1.00 86.31 122 MET A O 1
ATOM 944 N N . VAL A 1 123 ? -12.935 -3.237 9.013 1.00 86.81 123 VAL A N 1
ATOM 945 C CA . VAL A 1 123 ? -11.482 -3.289 9.266 1.00 86.81 123 VAL A CA 1
ATOM 946 C C . VAL A 1 123 ? -10.801 -4.269 8.311 1.00 86.81 123 VAL A C 1
ATOM 948 O O . VAL A 1 123 ? -9.795 -3.916 7.704 1.00 86.81 123 VAL A O 1
ATOM 951 N N . MET A 1 124 ? -11.357 -5.468 8.128 1.00 88.62 124 MET A N 1
ATOM 952 C CA . MET A 1 124 ? -10.813 -6.464 7.200 1.00 88.62 124 MET A CA 1
ATOM 953 C C . MET A 1 124 ? -10.735 -5.919 5.773 1.00 88.62 124 MET A C 1
ATOM 955 O O . MET A 1 124 ? -9.691 -6.027 5.135 1.00 88.62 124 MET A O 1
ATOM 959 N N . LEU A 1 125 ? -11.806 -5.284 5.287 1.00 90.25 125 LEU A N 1
ATOM 960 C CA . LEU A 1 125 ? -11.826 -4.655 3.967 1.00 90.25 125 LEU A CA 1
ATOM 961 C C . LEU A 1 125 ? -10.736 -3.583 3.835 1.00 90.25 125 LEU A C 1
ATOM 963 O O . LEU A 1 125 ? -10.049 -3.533 2.820 1.00 90.25 125 LEU A O 1
ATOM 967 N N . SER A 1 126 ? -10.548 -2.754 4.864 1.00 91.81 126 SER A N 1
ATOM 968 C CA . SER A 1 126 ? -9.494 -1.736 4.896 1.00 91.81 126 SER A CA 1
ATOM 969 C C . SER A 1 126 ? -8.089 -2.350 4.856 1.00 91.81 126 SER A C 1
ATOM 971 O O . SER A 1 126 ? -7.247 -1.867 4.094 1.00 91.81 126 SER A O 1
ATOM 973 N N . VAL A 1 127 ? -7.839 -3.436 5.597 1.00 91.50 127 VAL A N 1
ATOM 974 C CA . VAL A 1 127 ? -6.551 -4.154 5.587 1.00 91.50 127 VAL A CA 1
ATOM 975 C C . VAL A 1 127 ? -6.281 -4.755 4.209 1.00 91.50 127 VAL A C 1
ATOM 977 O O . VAL A 1 127 ? -5.217 -4.516 3.644 1.00 91.50 127 VAL A O 1
ATOM 980 N N . TRP A 1 128 ? -7.247 -5.467 3.624 1.00 92.69 128 TRP A N 1
ATOM 981 C CA . TRP A 1 128 ? -7.101 -6.053 2.288 1.00 92.69 128 TRP A CA 1
ATOM 982 C C . TRP A 1 128 ? -6.911 -4.993 1.206 1.00 92.69 128 TRP A C 1
ATOM 984 O O . TRP A 1 128 ? -6.009 -5.124 0.383 1.00 92.69 128 TRP A O 1
ATOM 994 N N . ALA A 1 129 ? -7.698 -3.914 1.230 1.00 93.19 129 ALA A N 1
ATOM 995 C CA . ALA A 1 129 ? -7.532 -2.795 0.308 1.00 93.19 129 ALA A CA 1
ATOM 996 C C . ALA A 1 129 ? -6.131 -2.170 0.424 1.00 93.19 129 ALA A C 1
ATOM 998 O O . ALA A 1 129 ? -5.511 -1.885 -0.594 1.00 93.19 129 ALA A O 1
ATOM 999 N N . SER A 1 130 ? -5.592 -2.032 1.640 1.00 92.25 130 SER A N 1
ATOM 1000 C CA . SER A 1 130 ? -4.220 -1.554 1.858 1.00 92.25 130 SER A CA 1
ATOM 1001 C C . SER A 1 130 ? -3.173 -2.513 1.279 1.00 92.25 130 SER A C 1
ATOM 1003 O O . SER A 1 130 ? -2.266 -2.079 0.573 1.00 92.25 130 SER A O 1
ATOM 1005 N N . VAL A 1 131 ? -3.323 -3.825 1.499 1.00 93.56 131 VAL A N 1
ATOM 1006 C CA . VAL A 1 131 ? -2.420 -4.851 0.942 1.00 93.56 131 VAL A CA 1
ATOM 1007 C C . VAL A 1 131 ? -2.422 -4.812 -0.586 1.00 93.56 131 VAL A C 1
ATOM 1009 O O . VAL A 1 131 ? -1.350 -4.772 -1.190 1.00 93.56 131 VAL A O 1
ATOM 1012 N N . PHE A 1 132 ? -3.600 -4.768 -1.218 1.00 93.12 132 PHE A N 1
ATOM 1013 C CA . PHE A 1 132 ? -3.701 -4.624 -2.672 1.00 93.12 132 PHE A CA 1
ATOM 1014 C C . PHE A 1 132 ? -3.068 -3.312 -3.147 1.00 93.12 132 PHE A C 1
ATOM 1016 O O . PHE A 1 132 ? -2.285 -3.336 -4.094 1.00 93.12 132 PHE A O 1
ATOM 1023 N N . GLY A 1 133 ? -3.317 -2.199 -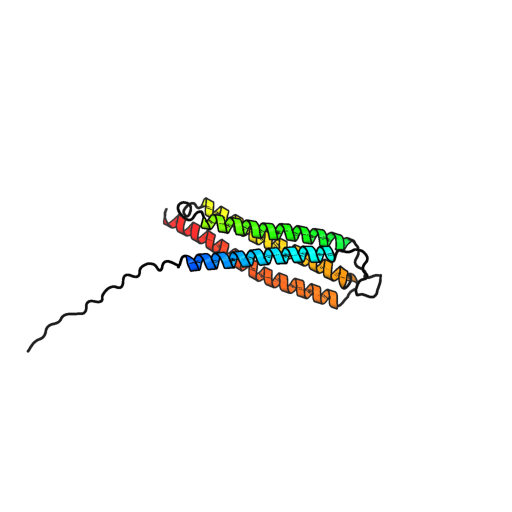2.451 1.00 92.50 133 GLY A N 1
ATOM 1024 C CA . GLY A 1 133 ? -2.669 -0.913 -2.717 1.00 92.50 133 GLY A CA 1
ATOM 1025 C C . GLY A 1 133 ? -1.141 -1.013 -2.713 1.00 92.50 133 GLY A C 1
ATOM 1026 O O . GLY A 1 133 ? -0.505 -0.598 -3.680 1.00 92.50 133 GLY A O 1
ATOM 1027 N N . CYS A 1 134 ? -0.557 -1.647 -1.690 1.00 92.44 134 CYS A N 1
ATOM 1028 C CA . CYS A 1 134 ? 0.889 -1.871 -1.586 1.00 92.44 134 CYS A CA 1
ATOM 1029 C C . CYS A 1 134 ? 1.434 -2.696 -2.753 1.00 92.44 134 CYS A C 1
ATOM 1031 O O . CYS A 1 134 ? 2.497 -2.376 -3.286 1.00 92.44 134 CYS A O 1
ATOM 1033 N N . ILE A 1 135 ? 0.723 -3.747 -3.163 1.00 94.25 135 ILE A N 1
ATOM 1034 C CA . ILE A 1 135 ? 1.146 -4.609 -4.272 1.00 94.25 135 ILE A CA 1
ATOM 1035 C C . ILE A 1 135 ? 1.133 -3.825 -5.589 1.00 94.25 135 ILE A C 1
ATOM 1037 O O . ILE A 1 135 ? 2.146 -3.804 -6.285 1.00 94.25 135 ILE A O 1
ATOM 1041 N N . PHE A 1 136 ? 0.037 -3.132 -5.913 1.00 92.88 136 PHE A N 1
ATOM 1042 C CA . PHE A 1 136 ? -0.061 -2.345 -7.147 1.00 92.88 136 PHE A CA 1
ATOM 1043 C C . PHE A 1 136 ? 0.941 -1.183 -7.186 1.00 92.88 136 PHE A C 1
ATOM 1045 O O . PHE A 1 136 ? 1.551 -0.947 -8.227 1.00 92.88 136 PHE A O 1
ATOM 1052 N N . LEU A 1 137 ? 1.181 -0.512 -6.053 1.00 91.19 137 LEU A N 1
ATOM 1053 C CA . LEU A 1 137 ? 2.209 0.528 -5.934 1.00 91.19 137 LEU A CA 1
ATOM 1054 C C . LEU A 1 137 ? 3.608 -0.047 -6.184 1.00 91.19 137 LEU A C 1
ATOM 1056 O O . LEU A 1 137 ? 4.395 0.536 -6.922 1.00 91.19 137 LEU A O 1
ATOM 1060 N N . THR A 1 138 ? 3.907 -1.216 -5.616 1.00 92.75 138 THR A N 1
ATOM 1061 C CA . THR A 1 138 ? 5.187 -1.909 -5.827 1.00 92.75 138 THR A CA 1
ATOM 1062 C C . THR A 1 138 ? 5.390 -2.216 -7.305 1.00 92.75 138 THR A C 1
ATOM 1064 O O . THR A 1 138 ? 6.443 -1.887 -7.839 1.00 92.75 138 THR A O 1
ATOM 1067 N N . ILE A 1 139 ? 4.382 -2.780 -7.982 1.00 92.19 139 ILE A N 1
ATOM 1068 C CA . ILE A 1 139 ? 4.446 -3.072 -9.423 1.00 92.19 139 ILE A CA 1
ATOM 1069 C C . ILE A 1 139 ? 4.687 -1.781 -10.221 1.00 92.19 139 ILE A C 1
ATOM 1071 O O . ILE A 1 139 ? 5.597 -1.743 -11.043 1.00 92.19 139 ILE A O 1
ATOM 1075 N N . SER A 1 140 ? 3.954 -0.705 -9.917 1.00 91.25 140 SER A N 1
ATOM 1076 C CA . SER A 1 140 ? 4.159 0.620 -10.522 1.00 91.25 140 SER A CA 1
ATOM 1077 C C . SER A 1 140 ? 5.600 1.125 -10.336 1.00 91.25 140 SER A C 1
ATOM 1079 O O . SER A 1 140 ? 6.247 1.533 -11.299 1.00 91.25 140 SER A O 1
ATOM 1081 N N . MET A 1 141 ? 6.176 1.006 -9.138 1.00 90.50 141 MET A N 1
ATOM 1082 C CA . MET A 1 141 ? 7.562 1.420 -8.903 1.00 90.50 141 MET A CA 1
ATOM 1083 C C . MET A 1 141 ? 8.576 0.556 -9.673 1.00 90.50 141 MET A C 1
ATOM 1085 O O . MET A 1 141 ? 9.610 1.064 -10.108 1.00 90.50 141 MET A O 1
ATOM 1089 N N . VAL A 1 142 ? 8.284 -0.730 -9.905 1.00 90.19 142 VAL A N 1
ATOM 1090 C CA . VAL A 1 142 ? 9.089 -1.576 -10.805 1.00 90.19 142 VAL A CA 1
ATOM 1091 C C . VAL A 1 142 ? 8.986 -1.092 -12.253 1.00 90.19 142 VAL A C 1
ATOM 1093 O O . VAL A 1 142 ? 10.006 -1.025 -12.938 1.00 90.19 142 VAL A O 1
ATOM 1096 N N . ASP A 1 143 ? 7.801 -0.698 -12.721 1.00 89.12 143 ASP A N 1
ATOM 1097 C CA . ASP A 1 143 ? 7.621 -0.106 -14.053 1.00 89.12 143 ASP A CA 1
ATOM 1098 C C . ASP A 1 143 ? 8.420 1.206 -14.196 1.00 89.12 143 ASP A C 1
ATOM 1100 O O . ASP A 1 143 ? 9.093 1.407 -15.208 1.00 89.12 143 ASP A O 1
ATOM 1104 N N . VAL A 1 144 ? 8.465 2.054 -13.159 1.00 86.75 144 VAL A N 1
ATOM 1105 C CA . VAL A 1 144 ? 9.316 3.263 -13.128 1.00 86.75 144 VAL A CA 1
ATOM 1106 C C . VAL A 1 144 ? 10.804 2.919 -13.228 1.00 86.75 144 VAL A C 1
ATOM 1108 O O . VAL A 1 144 ? 11.533 3.552 -13.998 1.00 86.75 144 VAL A O 1
ATOM 1111 N N . ILE A 1 145 ? 11.272 1.921 -12.467 1.00 86.31 145 ILE A N 1
ATOM 1112 C CA . ILE A 1 145 ? 12.669 1.461 -12.526 1.00 86.31 145 ILE A CA 1
ATOM 1113 C C . ILE A 1 145 ? 12.997 0.973 -13.939 1.00 86.31 145 ILE A C 1
ATOM 1115 O O . ILE A 1 145 ? 14.050 1.325 -14.464 1.00 86.31 145 ILE A O 1
ATOM 1119 N N . GLN A 1 146 ? 12.095 0.227 -14.579 1.00 83.56 146 GLN A N 1
ATOM 1120 C CA . GLN A 1 146 ? 12.285 -0.245 -15.951 1.00 83.56 146 GLN A CA 1
ATOM 1121 C C . GLN A 1 146 ? 12.337 0.906 -16.963 1.00 83.56 146 GLN A C 1
ATOM 1123 O O . GLN A 1 146 ? 13.173 0.876 -17.864 1.00 83.56 146 GLN A O 1
ATOM 1128 N N . ILE A 1 147 ? 11.506 1.942 -16.795 1.00 80.69 147 ILE A N 1
ATOM 1129 C CA . ILE A 1 147 ? 11.500 3.132 -17.662 1.00 80.69 147 ILE A CA 1
ATOM 1130 C C . ILE A 1 147 ? 12.798 3.935 -17.535 1.00 80.69 147 ILE A C 1
ATOM 1132 O O . ILE A 1 147 ? 13.323 4.404 -18.541 1.00 80.69 147 ILE A O 1
ATOM 1136 N N . LYS A 1 148 ? 13.327 4.110 -16.318 1.00 80.62 148 LYS A N 1
ATOM 1137 C CA . LYS A 1 148 ? 14.517 4.946 -16.092 1.00 80.62 148 LYS A CA 1
ATOM 1138 C C . LYS A 1 148 ? 15.833 4.185 -16.248 1.00 80.62 148 LYS A C 1
ATOM 1140 O O . LYS A 1 148 ? 16.761 4.718 -16.840 1.00 80.62 148 LYS A O 1
ATOM 1145 N N . VAL A 1 149 ? 15.939 2.972 -15.711 1.00 77.75 149 VAL A N 1
ATOM 1146 C CA . VAL A 1 149 ? 17.202 2.212 -15.650 1.00 77.75 149 VAL A CA 1
ATOM 1147 C C . VAL A 1 149 ? 17.363 1.261 -16.840 1.00 77.75 149 VAL A C 1
ATOM 1149 O O . VAL A 1 149 ? 18.491 0.966 -17.222 1.00 77.75 149 VAL A O 1
ATOM 1152 N N . GLY A 1 150 ? 16.261 0.815 -17.449 1.00 73.88 150 GLY A N 1
ATOM 1153 C CA . GLY A 1 150 ? 16.249 -0.102 -18.591 1.00 73.88 150 GLY A CA 1
ATOM 1154 C C . GLY A 1 150 ? 15.495 -1.393 -18.294 1.00 73.88 150 GLY A C 1
ATOM 1155 O O . GLY A 1 150 ? 15.253 -1.748 -17.136 1.00 73.88 150 GLY A O 1
ATOM 1156 N N . MET A 1 151 ? 15.105 -2.108 -19.352 1.00 74.88 151 MET A N 1
ATOM 1157 C CA . MET A 1 151 ? 14.366 -3.365 -19.210 1.00 74.88 151 MET A CA 1
ATOM 1158 C C . MET A 1 151 ? 15.155 -4.392 -18.387 1.00 74.88 151 MET A C 1
ATOM 1160 O O . MET A 1 151 ? 16.330 -4.647 -18.649 1.00 74.88 151 MET A O 1
ATOM 1164 N N . LEU A 1 152 ? 14.482 -5.070 -17.448 1.00 70.38 152 LEU A N 1
ATOM 1165 C CA . LEU A 1 152 ? 15.082 -6.139 -16.631 1.00 70.38 152 LEU A CA 1
ATOM 1166 C C . LEU A 1 152 ? 15.670 -7.270 -17.494 1.00 70.38 152 LEU A C 1
ATOM 1168 O O . LEU A 1 152 ? 16.658 -7.893 -17.115 1.00 70.38 152 LEU A O 1
ATOM 1172 N N . SER A 1 153 ? 15.103 -7.487 -18.686 1.00 69.19 153 SER A N 1
ATOM 1173 C CA . SER A 1 153 ? 15.580 -8.476 -19.657 1.00 69.19 153 SER A CA 1
ATOM 1174 C C . SER A 1 153 ? 16.938 -8.133 -20.285 1.00 69.19 153 SER A C 1
ATOM 1176 O O . SER A 1 153 ? 17.577 -9.021 -20.841 1.00 69.19 153 SER A O 1
ATOM 1178 N N . CYS A 1 154 ? 17.393 -6.879 -20.190 1.00 71.75 154 CYS A N 1
ATOM 1179 C CA . CYS A 1 154 ? 18.716 -6.448 -20.651 1.00 71.75 154 CYS A CA 1
ATOM 1180 C C . CYS A 1 154 ? 19.834 -6.812 -19.651 1.00 71.75 154 CYS A C 1
ATOM 1182 O O . CYS A 1 154 ? 21.017 -6.665 -19.943 1.00 71.75 154 CYS A O 1
ATOM 1184 N N . GLY A 1 155 ? 19.475 -7.327 -18.467 1.00 66.69 155 GLY A N 1
ATOM 1185 C CA . GLY A 1 155 ? 20.443 -7.824 -17.489 1.00 66.69 155 GLY A CA 1
ATOM 1186 C C . GLY A 1 155 ? 21.173 -6.730 -16.708 1.00 66.69 155 GLY A C 1
ATOM 1187 O O . GLY A 1 155 ? 22.225 -7.001 -16.127 1.00 66.69 155 GLY A O 1
ATOM 1188 N N . SER A 1 156 ? 20.631 -5.508 -16.651 1.00 78.12 156 SER A N 1
ATOM 1189 C CA . SER A 1 156 ? 21.214 -4.433 -15.844 1.00 78.12 156 SER A CA 1
ATOM 1190 C C . SER A 1 156 ? 21.241 -4.815 -14.361 1.00 78.12 156 SER A C 1
ATOM 1192 O O . SER A 1 156 ? 20.210 -4.923 -13.687 1.00 78.12 156 SER A O 1
ATOM 1194 N N . TYR A 1 157 ? 22.452 -4.994 -13.830 1.00 82.00 157 TYR A N 1
ATOM 1195 C CA . TYR A 1 157 ? 22.680 -5.369 -12.433 1.00 82.00 157 TYR A CA 1
ATOM 1196 C C . TYR A 1 157 ? 22.072 -4.356 -11.448 1.00 82.00 157 TYR A C 1
ATOM 1198 O O . TYR A 1 157 ? 21.551 -4.734 -10.395 1.00 82.00 157 TYR A O 1
ATOM 1206 N N . TYR A 1 158 ? 22.093 -3.067 -11.801 1.00 82.56 158 TYR A N 1
ATOM 1207 C CA . TYR A 1 158 ? 21.540 -1.995 -10.975 1.00 82.56 158 TYR A CA 1
ATOM 1208 C C . TYR A 1 158 ? 20.006 -2.040 -10.917 1.00 82.56 158 TYR A C 1
ATOM 1210 O O . TYR A 1 158 ? 19.447 -1.931 -9.824 1.00 82.56 158 TYR A O 1
ATOM 1218 N N . ALA A 1 159 ? 19.330 -2.275 -12.050 1.00 84.75 159 ALA A N 1
ATOM 1219 C CA . ALA A 1 159 ? 17.871 -2.413 -12.103 1.00 84.75 159 ALA A CA 1
ATOM 1220 C C . ALA A 1 159 ? 17.391 -3.621 -11.286 1.00 84.75 159 ALA A C 1
ATOM 1222 O O . ALA A 1 159 ? 16.445 -3.514 -10.499 1.00 84.75 159 ALA A O 1
ATOM 1223 N N . TRP A 1 160 ? 18.086 -4.755 -11.421 1.00 86.19 160 TRP A N 1
ATOM 1224 C CA . TRP A 1 160 ? 17.764 -5.974 -10.684 1.00 86.19 160 TRP A CA 1
ATOM 1225 C C . TRP A 1 160 ? 17.924 -5.790 -9.175 1.00 86.19 160 TRP A C 1
ATOM 1227 O O . TRP A 1 160 ? 17.011 -6.109 -8.416 1.00 86.19 160 TRP A O 1
ATOM 1237 N N . LYS A 1 161 ? 19.049 -5.215 -8.723 1.00 90.50 161 LYS A N 1
ATOM 1238 C CA . LYS A 1 161 ? 19.271 -4.948 -7.294 1.00 90.50 161 LYS A CA 1
ATOM 1239 C C . LYS A 1 161 ? 18.241 -3.991 -6.705 1.00 90.50 161 LYS A C 1
ATOM 1241 O O . LYS A 1 161 ? 17.764 -4.248 -5.603 1.00 90.50 161 LYS A O 1
ATOM 1246 N N . ALA A 1 162 ? 17.909 -2.910 -7.410 1.00 90.75 162 ALA A N 1
ATOM 1247 C CA . ALA A 1 162 ? 16.908 -1.950 -6.950 1.00 90.75 162 ALA A CA 1
ATOM 1248 C C . ALA A 1 162 ? 15.525 -2.608 -6.818 1.00 90.75 162 ALA A C 1
ATOM 1250 O O . ALA A 1 162 ? 14.883 -2.495 -5.776 1.00 90.75 162 ALA A O 1
ATOM 1251 N N . THR A 1 163 ? 15.116 -3.367 -7.837 1.00 91.44 163 THR A N 1
ATOM 1252 C CA . THR A 1 163 ? 13.840 -4.097 -7.861 1.00 91.44 163 THR A CA 1
ATOM 1253 C C . THR A 1 163 ? 13.773 -5.146 -6.751 1.00 91.44 163 THR A C 1
ATOM 1255 O O . THR A 1 163 ? 12.807 -5.188 -5.991 1.00 91.44 163 THR A O 1
ATOM 1258 N N . ALA A 1 164 ? 14.821 -5.960 -6.603 1.00 91.94 164 ALA A N 1
ATOM 1259 C CA . ALA A 1 164 ? 14.889 -6.993 -5.575 1.00 91.94 164 ALA A CA 1
ATOM 1260 C C . ALA A 1 164 ? 14.852 -6.399 -4.159 1.00 91.94 164 ALA A C 1
ATOM 1262 O O . ALA A 1 164 ? 14.131 -6.910 -3.304 1.00 91.94 164 ALA A O 1
ATOM 1263 N N . ALA A 1 165 ? 15.581 -5.305 -3.915 1.00 94.94 165 ALA A N 1
ATOM 1264 C CA . ALA A 1 165 ? 15.562 -4.615 -2.628 1.00 94.94 165 ALA A CA 1
ATOM 1265 C C . ALA A 1 165 ? 14.171 -4.048 -2.307 1.00 94.94 165 ALA A C 1
ATOM 1267 O O . ALA A 1 165 ? 13.681 -4.231 -1.193 1.00 94.94 165 ALA A O 1
ATOM 1268 N N . LEU A 1 166 ? 13.515 -3.415 -3.283 1.00 93.12 166 LEU A N 1
ATOM 1269 C CA . LEU A 1 166 ? 12.170 -2.867 -3.123 1.00 93.12 166 LEU A CA 1
ATOM 1270 C C . LEU A 1 166 ? 11.155 -3.963 -2.774 1.00 93.12 166 LEU A C 1
ATOM 1272 O O . LEU A 1 166 ? 10.439 -3.843 -1.781 1.00 93.12 166 LEU A O 1
ATOM 1276 N N . ILE A 1 167 ? 11.138 -5.058 -3.539 1.00 94.81 167 ILE A N 1
ATOM 1277 C CA . ILE A 1 167 ? 10.230 -6.186 -3.297 1.00 94.81 167 ILE A CA 1
ATOM 1278 C C . ILE A 1 167 ? 10.500 -6.803 -1.921 1.00 94.81 167 ILE A C 1
ATOM 1280 O O . ILE A 1 167 ? 9.560 -7.047 -1.168 1.00 94.81 167 ILE A O 1
ATOM 1284 N N . ALA A 1 168 ? 11.769 -7.013 -1.558 1.00 96.00 168 ALA A N 1
ATOM 1285 C CA . ALA A 1 168 ? 12.134 -7.594 -0.269 1.00 96.00 168 ALA A CA 1
ATOM 1286 C C . ALA A 1 168 ? 11.646 -6.741 0.912 1.00 96.00 168 ALA A C 1
ATOM 1288 O O . ALA A 1 168 ? 11.063 -7.278 1.854 1.00 96.00 168 ALA A O 1
ATOM 1289 N N . ILE A 1 169 ? 11.833 -5.417 0.851 1.00 95.38 169 ILE A N 1
ATOM 1290 C CA . ILE A 1 169 ? 11.392 -4.495 1.907 1.00 95.38 169 ILE A CA 1
ATOM 1291 C C . ILE A 1 169 ? 9.864 -4.487 2.020 1.00 95.38 169 ILE A C 1
ATOM 1293 O O . ILE A 1 169 ? 9.336 -4.571 3.130 1.00 95.38 169 ILE A O 1
ATOM 1297 N N . VAL A 1 170 ? 9.142 -4.426 0.896 1.00 93.75 170 VAL A N 1
ATOM 1298 C CA . VAL A 1 170 ? 7.671 -4.403 0.909 1.00 93.75 170 VAL A CA 1
ATOM 1299 C C . VAL A 1 170 ? 7.100 -5.719 1.428 1.00 93.75 170 VAL A C 1
ATOM 1301 O O . VAL A 1 170 ? 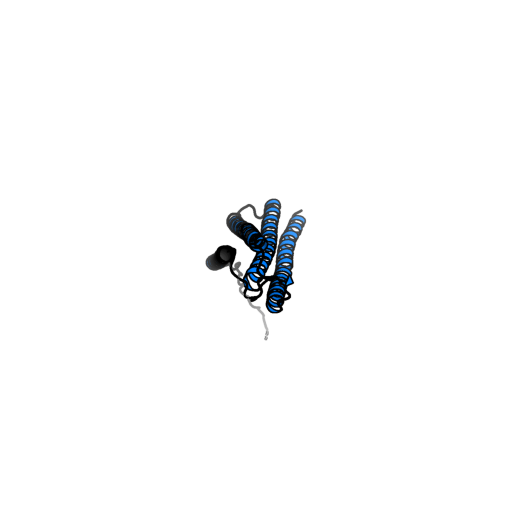6.194 -5.703 2.259 1.00 93.75 170 VAL A O 1
ATOM 1304 N N . LEU A 1 171 ? 7.635 -6.863 0.994 1.00 93.88 171 LEU A N 1
ATOM 1305 C CA . LEU A 1 171 ? 7.193 -8.167 1.489 1.00 93.88 171 LEU A CA 1
ATOM 1306 C C . LEU A 1 171 ? 7.462 -8.321 2.985 1.00 93.88 171 LEU A C 1
ATOM 1308 O O . LEU A 1 171 ? 6.587 -8.795 3.708 1.00 93.88 171 LEU A O 1
ATOM 1312 N N . LEU A 1 172 ? 8.624 -7.872 3.468 1.00 95.69 172 LEU A N 1
ATOM 1313 C CA . LEU A 1 172 ? 8.930 -7.856 4.896 1.00 95.69 172 LEU A CA 1
ATOM 1314 C C . LEU A 1 172 ? 7.923 -6.988 5.663 1.00 95.69 172 LEU A C 1
ATOM 1316 O O . LEU A 1 172 ? 7.352 -7.453 6.649 1.00 95.69 172 LEU A O 1
ATOM 1320 N N . ALA A 1 173 ? 7.617 -5.785 5.174 1.00 93.75 173 ALA A N 1
ATOM 1321 C CA . ALA A 1 173 ? 6.616 -4.912 5.785 1.00 93.75 173 ALA A CA 1
ATOM 1322 C C . ALA A 1 173 ? 5.214 -5.553 5.815 1.00 93.75 173 ALA A C 1
ATOM 1324 O O . ALA A 1 173 ? 4.573 -5.583 6.867 1.00 93.75 173 ALA A O 1
ATOM 1325 N N . LEU A 1 174 ? 4.750 -6.120 4.696 1.00 92.50 174 LEU A N 1
ATOM 1326 C CA . LEU A 1 174 ? 3.441 -6.776 4.603 1.00 92.50 174 LEU A CA 1
ATOM 1327 C C . LEU A 1 174 ? 3.357 -8.029 5.483 1.00 92.50 174 LEU A C 1
ATOM 1329 O O . LEU A 1 174 ? 2.341 -8.241 6.145 1.00 92.50 174 LEU A O 1
ATOM 1333 N N . SER A 1 175 ? 4.429 -8.823 5.538 1.00 92.88 175 SER A N 1
ATOM 1334 C CA . SER A 1 175 ? 4.501 -10.028 6.371 1.00 92.88 175 SER A CA 1
ATOM 1335 C C . SER A 1 175 ? 4.410 -9.739 7.866 1.00 92.88 175 SER A C 1
ATOM 1337 O O . SER A 1 175 ? 3.945 -10.593 8.608 1.00 92.88 175 SER A O 1
ATOM 1339 N N . ILE A 1 176 ? 4.807 -8.546 8.315 1.00 94.94 176 ILE A N 1
ATOM 1340 C CA . ILE A 1 176 ? 4.644 -8.117 9.710 1.00 94.94 176 ILE A CA 1
ATOM 1341 C C . ILE A 1 176 ? 3.257 -7.492 9.911 1.00 94.94 176 ILE A C 1
ATOM 1343 O O . ILE A 1 176 ? 2.564 -7.796 10.884 1.00 94.94 176 ILE A O 1
ATOM 1347 N N . TYR A 1 177 ? 2.828 -6.640 8.978 1.00 91.19 177 TYR A N 1
ATOM 1348 C CA . TYR A 1 177 ? 1.574 -5.895 9.065 1.00 91.19 177 TYR A CA 1
ATOM 1349 C C . TYR A 1 177 ? 0.336 -6.802 9.073 1.00 91.19 177 TYR A C 1
ATOM 1351 O O . TYR A 1 177 ? -0.527 -6.657 9.943 1.00 91.19 177 TYR A O 1
ATOM 1359 N N . VAL A 1 178 ? 0.248 -7.752 8.134 1.00 91.75 178 VAL A N 1
ATOM 1360 C CA . VAL A 1 178 ? -0.947 -8.593 7.962 1.00 91.75 178 VAL A CA 1
ATOM 1361 C C . VAL A 1 178 ? -1.204 -9.469 9.193 1.00 91.75 178 VAL A C 1
ATOM 1363 O O . VAL A 1 178 ? -2.307 -9.386 9.731 1.00 91.75 178 VAL A O 1
ATOM 1366 N N . PRO A 1 179 ? -0.246 -10.255 9.724 1.00 92.06 179 PRO A N 1
ATOM 1367 C CA . PRO A 1 179 ? -0.499 -11.094 10.894 1.00 92.06 179 PRO A CA 1
ATOM 1368 C C . PRO A 1 179 ? -0.839 -10.286 12.141 1.00 92.06 179 PRO A C 1
ATOM 1370 O O . PRO A 1 179 ? -1.718 -10.692 12.902 1.00 92.06 179 PRO A O 1
ATOM 1373 N N . PHE A 1 180 ? -0.190 -9.135 12.345 1.00 91.00 180 PHE A N 1
ATOM 1374 C CA . PHE A 1 180 ? -0.470 -8.282 13.497 1.00 91.00 180 PHE A CA 1
ATOM 1375 C C . PHE A 1 180 ? -1.907 -7.751 13.456 1.00 91.00 180 PHE A C 1
ATOM 1377 O O . PHE A 1 180 ? -2.657 -7.909 14.422 1.00 91.00 180 PHE A O 1
ATOM 1384 N N . MET A 1 181 ? -2.326 -7.206 12.310 1.00 90.56 181 MET A N 1
ATOM 1385 C CA . MET A 1 181 ? -3.694 -6.724 12.123 1.00 90.56 181 MET A CA 1
ATOM 1386 C C . MET A 1 181 ? -4.719 -7.858 12.212 1.00 90.56 181 MET A C 1
ATOM 1388 O O . MET A 1 181 ? -5.717 -7.727 12.918 1.00 90.56 181 MET A O 1
ATOM 1392 N N . MET A 1 182 ? -4.461 -9.001 11.574 1.00 88.56 182 MET A N 1
ATOM 1393 C CA . MET A 1 182 ? -5.359 -10.159 11.618 1.00 88.56 182 MET A CA 1
ATOM 1394 C C . MET A 1 182 ? -5.518 -10.707 13.040 1.00 88.56 182 MET A C 1
ATOM 1396 O O . MET A 1 182 ? -6.636 -11.009 13.456 1.00 88.56 182 MET A O 1
ATOM 1400 N N . THR A 1 183 ? -4.434 -10.782 13.816 1.00 88.62 183 THR A N 1
ATOM 1401 C CA . THR A 1 183 ? -4.475 -11.237 15.216 1.00 88.62 183 THR A CA 1
ATOM 1402 C C . THR A 1 183 ? -5.278 -10.274 16.086 1.00 88.62 183 THR A C 1
ATOM 1404 O O . THR A 1 183 ? -6.099 -10.714 16.895 1.00 88.62 183 THR A O 1
ATOM 1407 N N . ALA A 1 184 ? -5.096 -8.963 15.900 1.00 87.56 184 ALA A N 1
ATOM 1408 C CA . ALA A 1 184 ? -5.856 -7.946 16.621 1.00 87.56 184 ALA A CA 1
ATOM 1409 C C . ALA A 1 184 ? -7.362 -8.040 16.320 1.00 87.56 184 ALA A C 1
ATOM 1411 O O . ALA A 1 184 ? -8.179 -8.027 17.243 1.00 87.56 184 ALA A O 1
ATOM 1412 N N . ILE A 1 185 ? -7.735 -8.208 15.046 1.00 85.81 185 ILE A N 1
ATOM 1413 C CA . ILE A 1 185 ? -9.137 -8.353 14.631 1.00 85.81 185 ILE A CA 1
ATOM 1414 C C . ILE A 1 185 ? -9.725 -9.657 15.175 1.00 85.81 185 ILE A C 1
ATOM 1416 O O . ILE A 1 185 ? -10.795 -9.638 15.778 1.00 85.81 185 ILE A O 1
ATOM 1420 N N . PHE A 1 186 ? -9.023 -10.782 15.030 1.00 85.50 186 PHE A N 1
ATOM 1421 C CA . PHE A 1 186 ? -9.499 -12.082 15.505 1.00 85.50 186 PHE A CA 1
ATOM 1422 C C . PHE A 1 186 ? -9.690 -12.111 17.024 1.00 85.50 186 PHE A C 1
ATOM 1424 O O . PHE A 1 186 ? -10.707 -12.599 17.510 1.00 85.50 186 PHE A O 1
ATOM 1431 N N . THR A 1 187 ? -8.756 -11.525 17.777 1.00 85.19 187 THR A N 1
ATOM 1432 C CA . THR A 1 187 ? -8.879 -11.378 19.236 1.00 85.19 187 THR A CA 1
ATOM 1433 C C . THR A 1 187 ? -10.059 -10.476 19.593 1.00 85.19 187 THR A C 1
ATOM 1435 O O . THR A 1 187 ? -10.841 -10.802 20.485 1.00 85.19 187 THR A O 1
ATOM 1438 N N . SER A 1 188 ? -10.246 -9.375 18.856 1.00 77.88 188 SER A N 1
ATOM 1439 C CA . SER A 1 188 ? -11.384 -8.474 19.045 1.00 77.88 188 SER A CA 1
ATOM 1440 C C . SER A 1 188 ? -12.730 -9.136 18.753 1.00 77.88 188 SER A C 1
ATOM 1442 O O . SER A 1 188 ? -13.710 -8.732 19.370 1.00 77.88 188 SER A O 1
ATOM 1444 N N . VAL A 1 189 ? -12.806 -10.098 17.829 1.00 76.06 189 VAL A N 1
ATOM 1445 C CA . VAL A 1 189 ? -14.037 -10.852 17.538 1.00 76.06 189 VAL A CA 1
ATOM 1446 C C . VAL A 1 189 ? -14.244 -11.964 18.571 1.00 76.06 189 VAL A C 1
ATOM 1448 O O . VAL A 1 189 ? -15.319 -12.059 19.152 1.00 76.06 189 VAL A O 1
ATOM 1451 N N . ARG A 1 190 ? -13.207 -12.743 18.911 1.00 79.75 190 ARG A N 1
ATOM 1452 C CA . ARG A 1 190 ? -13.312 -13.830 19.906 1.00 79.75 190 ARG A CA 1
ATOM 1453 C C . ARG A 1 190 ? -13.691 -13.361 21.303 1.00 79.75 190 ARG A C 1
ATOM 1455 O O . ARG A 1 190 ? -14.422 -14.062 22.006 1.00 79.75 190 ARG A O 1
ATOM 1462 N N . ASN A 1 191 ? -13.193 -12.201 21.727 1.00 73.12 191 ASN A N 1
ATOM 1463 C CA . ASN A 1 191 ? -13.574 -11.641 23.021 1.00 73.12 191 ASN A CA 1
ATOM 1464 C C . ASN A 1 191 ? -15.086 -11.367 23.082 1.00 73.12 191 ASN A C 1
ATOM 1466 O O . ASN A 1 191 ? -15.678 -11.491 24.146 1.00 73.12 191 ASN A O 1
ATOM 1470 N N . VAL A 1 192 ? -15.739 -11.074 21.957 1.00 66.69 192 VAL A N 1
ATOM 1471 C CA . VAL A 1 192 ? -17.189 -10.821 21.890 1.00 66.69 192 VAL A CA 1
ATOM 1472 C C . VAL A 1 192 ? -17.981 -12.108 22.031 1.00 66.69 192 VAL A C 1
ATOM 1474 O O . VAL A 1 192 ? -18.897 -12.172 22.849 1.00 66.69 192 VAL A O 1
ATOM 1477 N N . ASP A 1 193 ? -17.594 -13.148 21.291 1.00 67.25 193 ASP A N 1
ATOM 1478 C CA . ASP A 1 193 ? -18.246 -14.460 21.380 1.00 67.25 193 ASP A CA 1
ATOM 1479 C C . ASP A 1 193 ? -18.185 -15.018 22.807 1.00 67.25 193 ASP A C 1
ATOM 1481 O O . ASP A 1 193 ? -19.130 -15.641 23.288 1.00 67.25 193 ASP A O 1
ATOM 1485 N N . THR A 1 194 ? -17.076 -14.762 23.507 1.00 69.25 194 THR A N 1
ATOM 1486 C CA . THR A 1 194 ? -16.886 -15.206 24.893 1.00 69.25 194 THR A CA 1
ATOM 1487 C C . THR A 1 194 ? -17.788 -14.444 25.867 1.00 69.25 194 THR A C 1
ATOM 1489 O O . THR A 1 194 ? -18.397 -15.077 26.722 1.00 69.25 194 THR A O 1
ATOM 1492 N N . ASN A 1 195 ? -17.926 -13.118 25.724 1.00 60.25 195 ASN A N 1
ATOM 1493 C CA . ASN A 1 195 ? -18.839 -12.329 26.566 1.00 60.25 195 ASN A CA 1
ATOM 1494 C C . ASN A 1 195 ? -20.307 -12.722 26.332 1.00 60.25 195 ASN A C 1
ATOM 1496 O O . ASN A 1 195 ? -21.053 -12.896 27.288 1.00 60.25 195 ASN A O 1
ATOM 1500 N N . THR A 1 196 ? -20.688 -12.982 25.078 1.00 59.59 196 THR A N 1
ATOM 1501 C CA . THR A 1 196 ? -22.063 -13.379 24.726 1.00 59.59 196 THR A CA 1
ATOM 1502 C C . THR A 1 196 ? -22.454 -14.729 25.345 1.00 59.59 196 THR A C 1
ATOM 1504 O O . THR A 1 196 ? -23.597 -14.911 25.742 1.00 59.59 196 THR A O 1
ATOM 1507 N N . LYS A 1 197 ? -21.509 -15.675 25.469 1.00 63.22 197 LYS A N 1
ATOM 1508 C CA . LYS A 1 197 ? -21.741 -16.982 26.116 1.00 63.22 197 LYS A CA 1
ATOM 1509 C C . LYS A 1 197 ? -21.805 -16.938 27.645 1.00 63.22 197 LYS A C 1
ATOM 1511 O O . LYS A 1 197 ? -22.211 -17.925 28.243 1.00 63.22 197 LYS A O 1
ATOM 1516 N N . LEU A 1 198 ? -21.330 -15.864 28.272 1.00 65.50 198 LEU A N 1
ATOM 1517 C CA . LEU A 1 198 ? -21.331 -15.700 29.731 1.00 65.50 198 LEU A CA 1
ATOM 1518 C C . LEU A 1 198 ? -22.619 -15.040 30.246 1.00 65.50 198 LEU A C 1
ATOM 1520 O O . LEU A 1 198 ? -22.935 -15.189 31.422 1.00 65.50 198 LEU A O 1
ATOM 1524 N N . GLU A 1 199 ? -23.351 -14.334 29.379 1.00 55.72 199 GLU A N 1
ATOM 1525 C CA . GLU A 1 199 ? -24.661 -13.733 29.683 1.00 55.72 199 GLU A CA 1
ATOM 1526 C C . GLU A 1 199 ? -25.858 -14.659 29.379 1.00 55.72 199 GLU A C 1
ATOM 1528 O O . GLU A 1 199 ? -26.996 -14.292 29.672 1.00 55.72 199 GLU A O 1
ATOM 1533 N N . SER A 1 200 ? -25.617 -15.848 28.811 1.00 47.66 200 SER A N 1
ATOM 1534 C CA . SER A 1 200 ? -26.625 -16.872 28.474 1.00 47.66 200 SER A CA 1
ATOM 1535 C C . SER A 1 200 ? -26.571 -18.073 29.409 1.00 47.66 200 SER A C 1
ATOM 1537 O O . SER A 1 200 ? -27.645 -18.525 29.858 1.00 47.66 200 SER A O 1
#

Sequence (200 aa):
MSSSHGDPEQGQGRRTPKKIPLDSIKEIYQKALDDLVNVNSLFTLAVFVGLSLARTGERSLENRTECDATPIYAKQLVVNEVVSFACYLLSSLVAKALKIHVTICQLEDFLSTRNQVLRGGMVMLSVWASVFGCIFLTISMVDVIQIKVGMLSCGSYYAWKATAALIAIVLLALSIYVPFMMTAIFTSVRNVDTNTKLES

Secondary structure (DSSP, 8-state):
---------------------HHHHHHHHHHHHHHHHHHHHHHHHHHHHHHHH--TTPPPSSS-GGGSPPHHHHHHHHHHHHHHHHHHHHHHHHHHHHHHHHHH-TTT-TT-HHHHHHHHHHHHHHHHHHHHHHHHHHHHHHHHHHHHH--GGGT-HHHHHHHHHHHHHHHHHHHHHHHHHHHHHHHHHHHHHHHHHH--

pLDDT: mean 74.92, std 16.99, range [32.09, 96.0]

Foldseek 3Di:
DDDDDDDDDDDDDPPDPPDPPPVVVVVVVVVVVVVLVVVLVVLVVLLVVLLVLLDPDDAAPPPDPVFADDNVLSVLLNVLSVLLNVLQVLLSVLVVVLVVVVVVPPPPCPLDLVVLVVSLVSLVSSLVSNLSSLVSSLSSVLSSLCNHHTHVVVVPPVSVVVNVVSVVVSCVVNVVVVVVSVVVSVVSSVVSVVVVVVVD

Radius of gyration: 27.21 Å; chains: 1; bounding box: 50×33×114 Å

Organism: NCBI:txid93759